Protein AF-A0A093YUE7-F1 (afdb_monomer_lite)

Secondary structure (DSSP, 8-state):
-----PPP---------------------------------SS--HHHHHHHHHHTTGGGGGSS--SS---GGGB-TTS-BGGGGGPPTTS--PPPGGGG-S-TT-TT---PPEEPHHHHHHHHHHHHTS---HHHHHHHHT--HHHHHHHHHHHHHHHHHHHTTPPP-HHHHHHHHHHS-EE-SS-B-TTSPBPPSS-S------GGGGS-----

Radius of gyration: 31.13 Å; chains: 1; bounding box: 72×88×72 Å

Foldseek 3Di:
DDDDDDDDDDDDDDDDDDDDDDDDDDDPPDPPPPPPPPPPPVDDDPVRVVVVVCCVFLVVQVPAADQEAAAPQQADPRNDGPQVVVDDPPDDRDDDQSSQDNDNVDSPDGQAADEDPVNLVVLLCCCPPVVDDLVVSCVVQQHASVVSVVSNVVVVVVVVCVVVVHDDPVVVVVRVNRNGHHQDPVQADPVRDRDHSDHRPDDPDDPVNVDDDDDD

pLDDT: mean 83.79, std 18.6, range [35.62, 98.5]

Structure (mmCIF, N/CA/C/O backbone):
data_AF-A0A093YUE7-F1
#
_entry.id   AF-A0A093YUE7-F1
#
loop_
_atom_site.group_PDB
_atom_site.id
_atom_site.type_symbol
_atom_site.label_atom_id
_atom_site.label_alt_id
_atom_site.label_comp_id
_atom_site.label_asym_id
_atom_site.label_entity_id
_atom_site.label_seq_id
_atom_site.pdbx_PDB_ins_code
_atom_site.Cartn_x
_atom_site.Cartn_y
_atom_site.Cartn_z
_atom_site.occupancy
_atom_site.B_iso_or_equiv
_atom_site.auth_seq_id
_atom_site.auth_comp_id
_atom_site.auth_asym_id
_atom_site.auth_atom_id
_atom_site.pdbx_PDB_model_num
ATOM 1 N N . MET A 1 1 ? -29.208 -24.681 -27.651 1.00 48.34 1 MET A N 1
ATOM 2 C CA . MET A 1 1 ? -28.062 -25.596 -27.835 1.00 48.34 1 MET A CA 1
ATOM 3 C C . MET A 1 1 ? -28.310 -26.445 -29.069 1.00 48.34 1 MET A C 1
ATOM 5 O O . MET A 1 1 ? -29.353 -27.086 -29.113 1.00 48.34 1 MET A O 1
ATOM 9 N N . PRO A 1 2 ? -27.400 -26.441 -30.052 1.00 43.25 2 PRO A N 1
ATOM 10 C CA . PRO A 1 2 ? -27.296 -27.526 -31.021 1.00 43.25 2 PRO A CA 1
ATOM 11 C C . PRO A 1 2 ? -25.890 -28.174 -31.024 1.00 43.25 2 PRO A C 1
ATOM 13 O O . PRO A 1 2 ? -24.947 -27.588 -30.488 1.00 43.25 2 PRO A O 1
ATOM 16 N N . PRO A 1 3 ? -25.759 -29.409 -31.546 1.00 52.09 3 PRO A N 1
ATOM 17 C CA . PRO A 1 3 ? -24.742 -30.366 -31.117 1.00 52.09 3 PRO A CA 1
ATOM 18 C C . PRO A 1 3 ? -23.487 -30.437 -32.004 1.00 52.09 3 PRO A C 1
ATOM 20 O O . PRO A 1 3 ? -23.469 -30.025 -33.160 1.00 52.09 3 PRO A O 1
ATOM 23 N N . SER A 1 4 ? -22.445 -31.010 -31.396 1.00 39.72 4 SER A N 1
ATOM 24 C CA . SER A 1 4 ? -21.095 -31.274 -31.907 1.00 39.72 4 SER A CA 1
ATOM 25 C C . SER A 1 4 ? -21.058 -32.298 -33.053 1.00 39.72 4 SER A C 1
ATOM 27 O O . SER A 1 4 ? -21.663 -33.366 -32.952 1.00 39.72 4 SER A O 1
ATOM 29 N N . LEU A 1 5 ? -20.294 -31.995 -34.109 1.00 45.09 5 LEU A N 1
ATOM 30 C CA . LEU A 1 5 ? -19.974 -32.906 -35.212 1.00 45.09 5 LEU A CA 1
ATOM 31 C C . LEU A 1 5 ? -18.580 -33.515 -35.000 1.00 45.09 5 LEU A C 1
ATOM 33 O O . LEU A 1 5 ? -17.560 -32.880 -35.255 1.00 45.09 5 LEU A O 1
ATOM 37 N N . VAL A 1 6 ? -18.549 -34.772 -34.557 1.00 53.41 6 VAL A N 1
ATOM 38 C CA . VAL A 1 6 ? -17.359 -35.636 -34.592 1.00 53.41 6 VAL A CA 1
ATOM 39 C C . VAL A 1 6 ? -17.358 -36.395 -35.924 1.00 53.41 6 VAL A C 1
ATOM 41 O O . VAL A 1 6 ? -18.327 -37.113 -36.188 1.00 53.41 6 VAL A O 1
ATOM 44 N N . PRO A 1 7 ? -16.308 -36.317 -36.760 1.00 49.09 7 PRO A N 1
ATOM 45 C CA . PRO A 1 7 ? -16.191 -37.195 -37.913 1.00 49.09 7 PRO A CA 1
ATOM 46 C C . PRO A 1 7 ? -15.626 -38.567 -37.516 1.00 49.09 7 PRO A C 1
ATOM 48 O O . PRO A 1 7 ? -14.612 -38.677 -36.826 1.00 49.09 7 PRO A O 1
ATOM 51 N N . LYS A 1 8 ? -16.310 -39.618 -37.983 1.00 42.53 8 LYS A N 1
ATOM 52 C CA . LYS A 1 8 ? -15.902 -41.026 -37.923 1.00 42.53 8 LYS A CA 1
ATOM 53 C C . LYS A 1 8 ? -15.055 -41.382 -39.154 1.00 42.53 8 LYS A C 1
ATOM 55 O O . LYS A 1 8 ? -15.433 -41.032 -40.262 1.00 42.53 8 LYS A O 1
ATOM 60 N N . ASN A 1 9 ? -13.976 -42.125 -38.902 1.00 40.94 9 ASN A N 1
ATOM 61 C CA . ASN A 1 9 ? -13.295 -43.126 -39.738 1.00 40.94 9 ASN A CA 1
ATOM 62 C C . ASN A 1 9 ? -13.200 -42.936 -41.262 1.00 40.94 9 ASN A C 1
ATOM 64 O O . ASN A 1 9 ? -14.191 -43.083 -41.968 1.00 40.94 9 ASN A O 1
ATOM 68 N N . CYS A 1 10 ? -11.957 -42.916 -41.759 1.00 35.62 10 CYS A N 1
ATOM 69 C CA . CYS A 1 10 ? -11.611 -43.475 -43.068 1.00 35.62 10 CYS A CA 1
ATOM 70 C C . CYS A 1 10 ? -10.443 -44.474 -42.948 1.00 35.62 10 CYS A C 1
ATOM 72 O O . CYS A 1 10 ? -9.302 -44.103 -42.696 1.00 35.62 10 CYS A O 1
ATOM 74 N N . SER A 1 11 ? -10.820 -45.745 -43.093 1.00 39.38 11 SER A N 1
ATOM 75 C CA . SER A 1 11 ? -10.215 -46.818 -43.898 1.00 39.38 11 SER A CA 1
ATOM 76 C C . SER A 1 11 ? -8.704 -47.088 -43.847 1.00 39.38 11 SER A C 1
ATOM 78 O O . SER A 1 11 ? -7.876 -46.391 -44.425 1.00 39.38 11 SER A O 1
ATOM 80 N N . SER A 1 12 ? -8.401 -48.246 -43.267 1.00 35.62 12 SER A N 1
ATOM 81 C CA . SER A 1 12 ? -7.204 -49.068 -43.430 1.00 35.62 12 SER A CA 1
ATOM 82 C C . SER A 1 12 ? -6.908 -49.448 -44.888 1.00 35.62 12 SER A C 1
ATOM 84 O O . SER A 1 12 ? -7.783 -49.994 -45.561 1.00 35.62 12 SER A O 1
ATOM 86 N N . ILE A 1 13 ? -5.653 -49.287 -45.324 1.00 42.31 13 ILE A N 1
ATOM 87 C CA . ILE A 1 13 ? -5.089 -50.018 -46.468 1.00 42.31 13 ILE A CA 1
ATOM 88 C C . ILE A 1 13 ? -4.132 -51.082 -45.929 1.00 42.31 13 ILE A C 1
ATOM 90 O O . ILE A 1 13 ? -3.177 -50.791 -45.209 1.00 42.31 13 ILE A O 1
ATOM 94 N N . LEU A 1 14 ? -4.455 -52.324 -46.279 1.00 38.19 14 LEU A N 1
ATOM 95 C CA . LEU A 1 14 ? -3.673 -53.534 -46.079 1.00 38.19 14 LEU A CA 1
ATOM 96 C C . LEU A 1 14 ? -2.365 -53.465 -46.878 1.00 38.19 14 LEU A C 1
ATOM 98 O O . LEU A 1 14 ? -2.389 -53.211 -48.079 1.00 38.19 14 LEU A O 1
ATOM 102 N N . SER A 1 15 ? -1.245 -53.800 -46.243 1.00 39.69 15 SER A N 1
ATOM 103 C CA . SER A 1 15 ? -0.134 -54.441 -46.943 1.00 39.69 15 SER A CA 1
ATOM 104 C C . SER A 1 15 ? 0.335 -55.626 -46.112 1.00 39.69 15 SER A C 1
ATOM 106 O O . SER A 1 15 ? 0.820 -55.491 -44.988 1.00 39.69 15 SER A O 1
ATOM 108 N N . SER A 1 16 ? 0.061 -56.803 -46.655 1.00 39.66 16 SER A N 1
ATOM 109 C CA . SER A 1 16 ? 0.386 -58.114 -46.125 1.00 39.66 16 SER A CA 1
ATOM 110 C C . SER A 1 16 ? 1.818 -58.492 -46.488 1.00 39.66 16 SER A C 1
ATOM 112 O O . SER A 1 16 ? 2.115 -58.661 -47.667 1.00 39.66 16 SER A O 1
ATOM 114 N N . SER A 1 17 ? 2.647 -58.749 -45.479 1.00 43.47 17 SER A N 1
ATOM 115 C CA . SER A 1 17 ? 3.822 -59.612 -45.614 1.00 43.47 17 SER A CA 1
ATOM 116 C C . SER A 1 17 ? 3.893 -60.514 -44.389 1.00 43.47 17 SER A C 1
ATOM 118 O O . SER A 1 17 ? 4.171 -60.069 -43.278 1.00 43.47 17 SER A O 1
ATOM 120 N N . GLN A 1 18 ? 3.561 -61.787 -44.598 1.00 45.28 18 GLN A N 1
ATOM 121 C CA . GLN A 1 18 ? 3.712 -62.854 -43.615 1.00 45.28 18 GLN A CA 1
ATOM 122 C C . GLN A 1 18 ? 5.200 -63.111 -43.352 1.00 45.28 18 GLN A C 1
ATOM 124 O O . GLN A 1 18 ? 5.975 -63.199 -44.300 1.00 45.28 18 GLN A O 1
ATOM 129 N N . SER A 1 19 ? 5.584 -63.310 -42.089 1.00 39.88 19 SER A N 1
ATOM 130 C CA . SER A 1 19 ? 6.738 -64.144 -41.730 1.00 39.88 19 SER A CA 1
ATOM 131 C C . SER A 1 19 ? 6.780 -64.410 -40.220 1.00 39.88 19 SER A C 1
ATOM 133 O O . SER A 1 19 ? 7.152 -63.541 -39.438 1.00 39.88 19 SER A O 1
ATOM 135 N N . SER A 1 20 ? 6.438 -65.651 -39.868 1.00 39.59 20 SER A N 1
ATOM 136 C CA . SER A 1 20 ? 6.931 -66.477 -38.756 1.00 39.59 20 SER A CA 1
ATOM 137 C C . SER A 1 20 ? 7.034 -65.899 -37.339 1.00 39.59 20 SER A C 1
ATOM 139 O O . SER A 1 20 ? 7.875 -65.069 -37.003 1.00 39.59 20 SER A O 1
ATOM 141 N N . CYS A 1 21 ? 6.255 -66.521 -36.456 1.00 37.62 21 CYS A N 1
ATOM 142 C CA . CYS A 1 21 ? 6.402 -66.516 -35.009 1.00 37.62 21 CYS A CA 1
ATOM 143 C C . CYS A 1 21 ? 7.839 -66.853 -34.564 1.00 37.62 21 CYS A C 1
ATOM 145 O O . CYS A 1 21 ? 8.331 -67.966 -34.746 1.00 37.62 21 CYS A O 1
ATOM 147 N N . ARG A 1 22 ? 8.497 -65.893 -33.906 1.00 43.25 22 ARG A N 1
ATOM 148 C CA . ARG A 1 22 ? 9.619 -66.147 -32.997 1.00 43.25 22 ARG A CA 1
ATOM 149 C C . ARG A 1 22 ? 9.444 -65.314 -31.733 1.00 43.25 22 ARG A C 1
ATOM 151 O O . ARG A 1 22 ? 9.284 -64.100 -31.784 1.00 43.25 22 ARG A O 1
ATOM 158 N N . THR A 1 23 ? 9.474 -66.005 -30.602 1.00 52.16 23 THR A N 1
ATOM 159 C CA . THR A 1 23 ? 9.581 -65.468 -29.245 1.00 52.16 23 THR A CA 1
ATOM 160 C C . THR A 1 23 ? 10.760 -64.499 -29.142 1.00 52.16 23 THR A C 1
ATOM 162 O O . THR A 1 23 ? 11.912 -64.906 -29.282 1.00 52.16 23 THR A O 1
ATOM 165 N N . GLY A 1 24 ? 10.472 -63.221 -28.892 1.00 44.66 24 GLY A N 1
ATOM 166 C CA . GLY A 1 24 ? 11.465 -62.167 -28.707 1.00 44.66 24 GLY A CA 1
ATOM 167 C C . GLY A 1 24 ? 10.955 -61.115 -27.725 1.00 44.66 24 GLY A C 1
ATOM 168 O O . GLY A 1 24 ? 9.813 -60.678 -27.816 1.00 44.66 24 GLY A O 1
ATOM 169 N N . SER A 1 25 ? 11.803 -60.761 -26.761 1.00 50.53 25 SER A N 1
ATOM 170 C CA . SER A 1 25 ? 11.551 -59.816 -25.666 1.00 50.53 25 SER A CA 1
ATOM 171 C C . SER A 1 25 ? 10.891 -58.502 -26.120 1.00 50.53 25 SER A C 1
ATOM 173 O O . SER A 1 25 ? 11.321 -57.892 -27.102 1.00 50.53 25 SER A O 1
ATOM 175 N N . ILE A 1 26 ? 9.874 -58.052 -25.373 1.00 45.28 26 ILE A N 1
ATOM 176 C CA . ILE A 1 26 ? 9.198 -56.762 -25.562 1.00 45.28 26 ILE A CA 1
ATOM 177 C C . ILE A 1 26 ? 10.220 -55.647 -25.312 1.00 45.28 26 ILE A C 1
ATOM 179 O O . ILE A 1 26 ? 10.491 -55.266 -24.174 1.00 45.28 26 ILE A O 1
ATOM 183 N N . ARG A 1 27 ? 10.794 -55.093 -26.383 1.00 52.91 27 ARG A N 1
ATOM 184 C CA . ARG A 1 27 ? 11.469 -53.796 -26.308 1.00 52.91 27 ARG A CA 1
ATOM 185 C C . ARG A 1 27 ? 10.391 -52.722 -26.296 1.00 52.91 27 ARG A C 1
ATOM 187 O O . ARG A 1 27 ? 9.694 -52.534 -27.290 1.00 52.91 27 ARG A O 1
ATOM 194 N N . VAL A 1 28 ? 10.259 -52.018 -25.174 1.00 55.47 28 VAL A N 1
ATOM 195 C CA . VAL A 1 28 ? 9.491 -50.771 -25.098 1.00 55.47 28 VAL A CA 1
ATOM 196 C C . VAL A 1 28 ? 10.083 -49.815 -26.134 1.00 55.47 28 VAL A C 1
ATOM 198 O O . VAL A 1 28 ? 11.222 -49.370 -25.991 1.00 55.47 28 VAL A O 1
ATOM 201 N N . ALA A 1 29 ? 9.341 -49.545 -27.208 1.00 58.25 29 ALA A N 1
ATOM 202 C CA . ALA A 1 29 ? 9.722 -48.543 -28.189 1.00 58.25 29 ALA A CA 1
ATOM 203 C C . ALA A 1 29 ? 9.750 -47.184 -27.483 1.00 58.25 29 ALA A C 1
ATOM 205 O O . ALA A 1 29 ? 8.707 -46.631 -27.133 1.00 58.25 29 ALA A O 1
ATOM 206 N N . GLN A 1 30 ? 10.950 -46.661 -27.226 1.00 62.22 30 GLN A N 1
ATOM 207 C CA . GLN A 1 30 ? 11.090 -45.287 -26.767 1.00 62.22 30 GLN A CA 1
ATOM 208 C C . GLN A 1 30 ? 10.517 -44.371 -27.855 1.00 62.22 30 GLN A C 1
ATOM 210 O O . GLN A 1 30 ? 10.891 -44.522 -29.023 1.00 62.22 30 GLN A O 1
ATOM 215 N N . PRO A 1 31 ? 9.609 -43.437 -27.528 1.00 54.94 31 PRO A N 1
ATOM 216 C CA . PRO A 1 31 ? 9.120 -42.500 -28.520 1.00 54.94 31 PRO A CA 1
ATOM 217 C C . PRO A 1 31 ? 10.298 -41.660 -29.026 1.00 54.94 31 PRO A C 1
ATOM 219 O O . PRO A 1 31 ? 10.863 -40.857 -28.286 1.00 54.94 31 PRO A O 1
ATOM 222 N N . LEU A 1 32 ? 10.638 -41.821 -30.309 1.00 57.09 32 LEU A N 1
ATOM 223 C CA . LEU A 1 32 ? 11.509 -40.933 -31.084 1.00 57.09 32 LEU A CA 1
ATOM 224 C C . LEU A 1 32 ? 10.809 -39.581 -31.304 1.00 57.09 32 LEU A C 1
ATOM 226 O O . LEU A 1 32 ? 10.574 -39.151 -32.428 1.00 57.09 32 LEU A O 1
ATOM 230 N N . ARG A 1 33 ? 10.455 -38.876 -30.228 1.00 57.22 33 ARG A N 1
ATOM 231 C CA . ARG A 1 33 ? 10.379 -37.420 -30.298 1.00 57.22 33 ARG A CA 1
ATOM 232 C C . ARG A 1 33 ? 11.746 -36.905 -29.904 1.00 57.22 33 ARG A C 1
ATOM 234 O O . ARG A 1 33 ? 11.988 -36.548 -28.756 1.00 57.22 33 ARG A O 1
ATOM 241 N N . SER A 1 34 ? 12.632 -36.849 -30.893 1.00 55.59 34 SER A N 1
ATOM 242 C CA . SER A 1 34 ? 13.703 -35.866 -30.866 1.00 55.59 34 SER A CA 1
ATOM 243 C C . SER A 1 34 ? 13.026 -34.500 -30.800 1.00 55.59 34 SER A C 1
ATOM 245 O O . SER A 1 34 ? 12.633 -33.945 -31.823 1.00 55.59 34 SER A O 1
ATOM 247 N N . PHE A 1 35 ? 12.848 -33.950 -29.597 1.00 61.41 35 PHE A N 1
ATOM 248 C CA . PHE A 1 35 ? 12.852 -32.498 -29.472 1.00 61.41 35 PHE A CA 1
ATOM 249 C C . PHE A 1 35 ? 14.108 -32.048 -30.205 1.00 61.41 35 PHE A C 1
ATOM 251 O O . PHE A 1 35 ? 15.172 -32.604 -29.937 1.00 61.41 35 PHE A O 1
ATOM 258 N N . SER A 1 36 ? 13.984 -31.153 -31.186 1.00 58.47 36 SER A N 1
ATOM 259 C CA . SER A 1 36 ? 15.134 -30.656 -31.931 1.00 58.47 36 SER A CA 1
ATOM 260 C C . SER A 1 36 ? 16.173 -30.164 -30.929 1.00 58.47 36 SER A C 1
ATOM 262 O O . SER A 1 36 ? 16.043 -29.083 -30.356 1.00 58.47 36 SER A O 1
ATOM 264 N N . VAL A 1 37 ? 17.194 -30.987 -30.688 1.00 57.56 37 VAL A N 1
ATOM 265 C CA . VAL A 1 37 ? 18.402 -30.603 -29.977 1.00 57.56 37 VAL A CA 1
ATOM 266 C C . VAL A 1 37 ? 19.094 -29.678 -30.959 1.00 57.56 37 VAL A C 1
ATOM 268 O O . VAL A 1 37 ? 19.887 -30.117 -31.789 1.00 57.56 37 VAL A O 1
ATOM 271 N N . SER A 1 38 ? 18.681 -28.407 -30.958 1.00 61.38 38 SER A N 1
ATOM 272 C CA . SER A 1 38 ? 19.361 -27.358 -31.705 1.00 61.38 38 SER A CA 1
ATOM 273 C C . SER A 1 38 ? 20.840 -27.521 -31.400 1.00 61.38 38 SER A C 1
ATOM 275 O O . SER A 1 38 ? 21.222 -27.603 -30.229 1.00 61.38 38 SER A O 1
ATOM 277 N N . THR A 1 39 ? 21.648 -27.619 -32.454 1.00 58.28 39 THR A N 1
ATOM 278 C CA . THR A 1 39 ? 23.109 -27.652 -32.382 1.00 58.28 39 THR A CA 1
ATOM 279 C C . THR A 1 39 ? 23.564 -26.692 -31.298 1.00 58.28 39 THR A C 1
ATOM 281 O O . THR A 1 39 ? 23.062 -25.566 -31.251 1.00 58.28 39 THR A O 1
ATOM 284 N N . LYS A 1 40 ? 24.449 -27.152 -30.404 1.00 56.44 40 LYS A N 1
ATOM 285 C CA . LYS A 1 40 ? 25.017 -26.364 -29.306 1.00 56.44 40 LYS A CA 1
ATOM 286 C C . LYS A 1 40 ? 25.561 -25.049 -29.871 1.00 56.44 40 LYS A C 1
ATOM 288 O O . LYS A 1 40 ? 26.712 -24.989 -30.291 1.00 56.44 40 LYS A O 1
ATOM 293 N N . ASN A 1 41 ? 24.732 -24.009 -29.916 1.00 58.47 41 ASN A N 1
ATOM 294 C CA . ASN A 1 41 ? 25.176 -22.661 -30.205 1.00 58.47 41 ASN A CA 1
ATOM 295 C C . ASN A 1 41 ? 26.096 -22.321 -29.040 1.00 58.47 41 ASN A C 1
ATOM 297 O O . ASN A 1 41 ? 25.628 -22.102 -27.927 1.00 58.47 41 ASN A O 1
ATOM 301 N N . GLN A 1 42 ? 27.406 -22.348 -29.277 1.00 63.72 42 GLN A N 1
ATOM 302 C CA . GLN A 1 42 ? 28.410 -22.074 -28.248 1.00 63.72 42 GLN A CA 1
ATOM 303 C C . GLN A 1 42 ? 28.373 -20.612 -27.755 1.00 63.72 42 GLN A C 1
ATOM 305 O O . GLN A 1 42 ? 29.147 -20.236 -26.882 1.00 63.72 42 GLN A O 1
ATOM 310 N N . GLY A 1 43 ? 27.460 -19.788 -28.284 1.00 71.19 43 GLY A N 1
ATOM 311 C CA . GLY A 1 43 ? 27.238 -18.406 -27.883 1.00 71.19 43 GLY A CA 1
ATOM 312 C C . GLY A 1 43 ? 25.795 -18.115 -27.467 1.00 71.19 43 GLY A C 1
ATOM 313 O O . GLY A 1 43 ? 24.850 -18.836 -27.793 1.00 71.19 43 GLY A O 1
ATOM 314 N N . ASN A 1 44 ? 25.626 -16.997 -26.759 1.00 81.62 44 ASN A N 1
ATOM 315 C CA . ASN A 1 44 ? 24.316 -16.473 -26.384 1.00 81.62 44 ASN A CA 1
ATOM 316 C C . ASN A 1 44 ? 23.459 -16.191 -27.629 1.00 81.62 44 ASN A C 1
ATOM 318 O O . ASN A 1 44 ? 23.913 -15.538 -28.570 1.00 81.62 44 ASN A O 1
ATOM 322 N N . SER A 1 45 ? 22.190 -16.607 -27.598 1.00 89.56 45 SER A N 1
ATOM 323 C CA . SER A 1 45 ? 21.227 -16.274 -28.653 1.00 89.56 45 SER A CA 1
ATOM 324 C C . SER A 1 45 ? 21.072 -14.756 -28.827 1.00 89.56 45 SER A C 1
ATOM 326 O O . SER A 1 45 ? 21.316 -13.976 -27.900 1.00 89.56 45 SER A O 1
ATOM 328 N N . LEU A 1 46 ? 20.610 -14.315 -30.004 1.00 91.88 46 LEU A N 1
ATOM 329 C CA . LEU A 1 46 ? 20.333 -12.894 -30.266 1.00 91.88 46 LEU A CA 1
ATOM 330 C C . LEU A 1 46 ? 19.357 -12.297 -29.240 1.00 91.88 46 LEU A C 1
ATOM 332 O O . LEU A 1 46 ? 19.565 -11.179 -28.774 1.00 91.88 46 LEU A O 1
ATOM 336 N N . LEU A 1 47 ? 18.328 -13.054 -28.846 1.00 94.94 47 LEU A N 1
ATOM 337 C CA . LEU A 1 47 ? 17.373 -12.635 -27.816 1.00 94.94 47 LEU A CA 1
ATOM 338 C C . LEU A 1 47 ? 18.048 -12.470 -26.451 1.00 94.94 47 LEU A C 1
ATOM 340 O O . LEU A 1 47 ? 17.828 -11.467 -25.780 1.00 94.94 47 LEU A O 1
ATOM 344 N N . ARG A 1 48 ? 18.927 -13.405 -26.068 1.00 94.00 48 ARG A N 1
ATOM 345 C CA . ARG A 1 48 ? 19.686 -13.329 -24.814 1.00 94.00 48 ARG A CA 1
ATOM 346 C C . ARG A 1 48 ? 20.619 -12.118 -24.799 1.00 94.00 48 ARG A C 1
ATOM 348 O O . ARG A 1 48 ? 20.674 -11.406 -23.804 1.00 94.00 48 ARG A O 1
ATOM 355 N N . ARG A 1 49 ? 21.295 -11.826 -25.915 1.00 94.94 49 ARG A N 1
ATOM 356 C CA . ARG A 1 49 ? 22.105 -10.605 -26.072 1.00 94.94 49 ARG A CA 1
ATOM 357 C C . ARG A 1 49 ? 21.272 -9.330 -25.904 1.00 94.94 49 ARG A C 1
ATOM 359 O O . ARG A 1 49 ? 21.688 -8.441 -25.169 1.00 94.94 49 ARG A O 1
ATOM 366 N N . LYS A 1 50 ? 20.098 -9.248 -26.544 1.00 95.75 50 LYS A N 1
ATOM 367 C CA . LYS A 1 50 ? 19.181 -8.100 -26.406 1.00 95.75 50 LYS A CA 1
ATOM 368 C C . LYS A 1 50 ? 18.690 -7.931 -24.968 1.00 95.75 50 LYS A C 1
ATOM 370 O O . LYS A 1 50 ? 18.688 -6.815 -24.463 1.00 95.75 50 LYS A O 1
ATOM 375 N N . LEU A 1 51 ? 18.341 -9.031 -24.300 1.00 95.12 51 LEU A N 1
ATOM 376 C CA . LEU A 1 51 ? 17.939 -9.021 -22.895 1.00 95.12 51 LEU A CA 1
ATOM 377 C C . LEU A 1 51 ? 19.036 -8.430 -22.000 1.00 95.12 51 LEU A C 1
ATOM 379 O O . LEU A 1 51 ? 18.760 -7.508 -21.242 1.00 95.12 51 LEU A O 1
ATOM 383 N N . TYR A 1 52 ? 20.280 -8.911 -22.105 1.00 96.00 52 TYR A N 1
ATOM 384 C CA . TYR A 1 52 ? 21.377 -8.369 -21.292 1.00 96.00 52 TYR A CA 1
ATOM 385 C C . TYR A 1 52 ? 21.719 -6.922 -21.642 1.00 96.00 52 TYR A C 1
ATOM 387 O O . TYR A 1 52 ? 22.049 -6.151 -20.749 1.00 96.00 52 TYR A O 1
ATOM 395 N N . SER A 1 53 ? 21.598 -6.529 -22.913 1.00 95.81 53 SER A N 1
ATOM 396 C CA . SER A 1 53 ? 21.735 -5.122 -23.304 1.00 95.81 53 SER A CA 1
ATOM 397 C C . SER A 1 53 ? 20.714 -4.234 -22.590 1.00 95.81 53 SER A C 1
ATOM 399 O O . SER A 1 53 ? 21.047 -3.113 -22.226 1.00 95.81 53 SER A O 1
ATOM 401 N N . TRP A 1 54 ? 19.489 -4.725 -22.379 1.00 95.00 54 TRP A N 1
ATOM 402 C CA . TRP A 1 54 ? 18.476 -4.007 -21.609 1.00 95.00 54 TRP A CA 1
ATOM 403 C C . TRP A 1 54 ? 18.769 -4.041 -20.104 1.00 95.00 54 TRP A C 1
ATOM 405 O O . TRP A 1 54 ? 18.745 -2.991 -19.474 1.00 95.00 54 TRP A O 1
ATOM 415 N N . LEU A 1 55 ? 19.116 -5.206 -19.537 1.00 95.94 55 LEU A N 1
ATOM 416 C CA . LEU A 1 55 ? 19.432 -5.362 -18.107 1.00 95.94 55 LEU A CA 1
ATOM 417 C C . LEU A 1 55 ? 20.602 -4.483 -17.649 1.00 95.94 55 LEU A C 1
ATOM 419 O O . LEU A 1 55 ? 20.571 -3.970 -16.538 1.00 95.94 55 LEU A O 1
ATOM 423 N N . HIS A 1 56 ? 21.623 -4.313 -18.490 1.00 95.44 56 HIS A N 1
ATOM 424 C CA . HIS A 1 56 ? 22.774 -3.455 -18.189 1.00 95.44 56 HIS A CA 1
ATOM 425 C C . HIS A 1 56 ? 22.561 -1.985 -18.580 1.00 95.44 56 HIS A C 1
ATOM 427 O O . HIS A 1 56 ? 23.375 -1.144 -18.216 1.00 95.44 56 HIS A O 1
ATOM 433 N N . GLY A 1 57 ? 21.501 -1.681 -19.333 1.00 93.12 57 GLY A N 1
ATOM 434 C CA . GLY A 1 57 ? 21.099 -0.324 -19.688 1.00 93.12 57 GLY A CA 1
ATOM 435 C C . GLY A 1 57 ? 19.889 0.112 -18.850 1.00 93.12 57 GLY A C 1
ATOM 436 O O . GLY A 1 57 ? 20.019 0.223 -17.632 1.00 93.12 57 GLY A O 1
ATOM 437 N N . PRO A 1 58 ? 18.700 0.311 -19.455 1.00 93.06 58 PRO A N 1
ATOM 438 C CA . PRO A 1 58 ? 17.485 0.736 -18.744 1.00 93.06 58 PRO A CA 1
ATOM 439 C C . PRO A 1 58 ? 17.105 -0.115 -17.525 1.00 93.06 58 PRO A C 1
ATOM 441 O O . PRO A 1 58 ? 16.597 0.398 -16.533 1.00 93.06 58 PRO A O 1
ATOM 444 N N . GLY A 1 59 ? 17.336 -1.427 -17.598 1.00 93.56 59 GLY A N 1
ATOM 445 C CA . GLY A 1 59 ? 16.978 -2.378 -16.550 1.00 93.56 59 GLY A CA 1
ATOM 446 C C . GLY A 1 59 ? 17.841 -2.274 -15.290 1.00 93.56 59 GLY A C 1
ATOM 447 O O . GLY A 1 59 ? 17.439 -2.779 -14.243 1.00 93.56 59 GLY A O 1
ATOM 448 N N . ALA A 1 60 ? 18.996 -1.605 -15.359 1.00 93.50 60 ALA A N 1
ATOM 449 C CA . ALA A 1 60 ? 19.931 -1.510 -14.240 1.00 93.50 60 ALA A CA 1
ATOM 450 C C . ALA A 1 60 ? 19.325 -0.773 -13.033 1.00 93.50 60 ALA A C 1
ATOM 452 O O . ALA A 1 60 ? 19.654 -1.097 -11.893 1.00 93.50 60 ALA A O 1
ATOM 453 N N . ALA A 1 61 ? 18.387 0.150 -13.277 1.00 91.50 61 ALA A N 1
ATOM 454 C CA . ALA A 1 61 ? 17.670 0.896 -12.243 1.00 91.50 61 ALA A C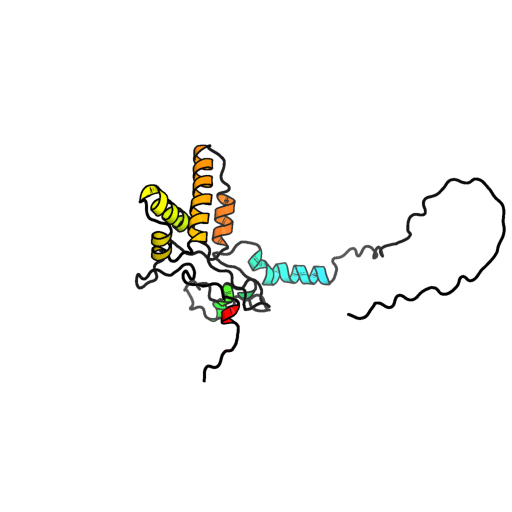A 1
ATOM 455 C C . ALA A 1 61 ? 16.814 0.014 -11.314 1.00 91.50 61 ALA A C 1
ATOM 457 O O . ALA A 1 61 ? 16.451 0.456 -10.230 1.00 91.50 61 ALA A O 1
ATOM 458 N N . PHE A 1 62 ? 16.491 -1.219 -11.720 1.00 93.38 62 PHE A N 1
ATOM 459 C CA . PHE A 1 62 ? 15.677 -2.159 -10.939 1.00 93.38 62 PHE A CA 1
ATOM 460 C C . PHE A 1 62 ? 16.509 -3.226 -10.220 1.00 93.38 62 PHE A C 1
ATOM 462 O O . PHE A 1 62 ? 15.946 -4.134 -9.610 1.00 93.38 62 PHE A O 1
ATOM 469 N N . LYS A 1 63 ? 17.842 -3.167 -10.328 1.00 94.50 63 LYS A N 1
ATOM 470 C CA . LYS A 1 63 ? 18.731 -4.148 -9.699 1.00 94.50 63 LYS A CA 1
ATOM 471 C C . LYS A 1 63 ? 18.696 -4.045 -8.174 1.00 94.50 63 LYS A C 1
ATOM 473 O O . LYS A 1 63 ? 18.644 -5.067 -7.502 1.00 94.50 63 LYS A O 1
ATOM 478 N N . GLU A 1 64 ? 18.722 -2.818 -7.668 1.00 92.81 64 GLU A N 1
ATOM 479 C CA . GLU A 1 64 ? 18.640 -2.498 -6.245 1.00 92.81 64 GLU A CA 1
ATOM 480 C C . GLU A 1 64 ? 17.337 -1.731 -5.975 1.00 92.81 64 GLU A C 1
ATOM 482 O O . GLU A 1 64 ? 16.853 -1.015 -6.861 1.00 92.81 64 GLU A O 1
ATOM 487 N N . PRO A 1 65 ? 16.741 -1.866 -4.780 1.00 87.88 65 PRO A N 1
ATOM 488 C CA . PRO A 1 65 ? 15.548 -1.110 -4.430 1.00 87.88 65 PRO A CA 1
ATOM 489 C C . PRO A 1 65 ? 15.872 0.386 -4.386 1.00 87.88 65 PRO A C 1
ATOM 491 O O . PRO A 1 65 ? 16.814 0.810 -3.717 1.00 87.88 65 PRO A O 1
ATOM 494 N N . ALA A 1 66 ? 15.075 1.187 -5.090 1.00 84.12 66 ALA A N 1
ATOM 495 C CA . ALA A 1 66 ? 15.131 2.636 -4.957 1.00 84.12 66 ALA A CA 1
ATOM 496 C C . ALA A 1 66 ? 14.384 3.083 -3.690 1.00 84.12 66 ALA A C 1
ATOM 498 O O . ALA A 1 66 ? 13.600 2.326 -3.113 1.00 84.12 66 ALA A O 1
ATOM 499 N N . GLU A 1 67 ? 14.605 4.326 -3.267 1.00 80.19 67 GLU A N 1
ATOM 500 C CA . GLU A 1 67 ? 13.795 4.938 -2.216 1.00 80.19 67 GLU A CA 1
ATOM 501 C C . GLU A 1 67 ? 12.368 5.175 -2.740 1.00 80.19 67 GLU A C 1
ATOM 503 O O . GLU A 1 67 ? 12.144 5.989 -3.638 1.00 80.19 67 GLU A O 1
ATOM 508 N N . GLY A 1 68 ? 11.399 4.432 -2.198 1.00 85.00 68 GLY A N 1
ATOM 509 C CA . GLY A 1 68 ? 10.000 4.491 -2.610 1.00 85.00 68 GLY A CA 1
ATOM 510 C C . GLY A 1 68 ? 9.666 3.568 -3.785 1.00 85.00 68 GLY A C 1
ATOM 511 O O . GLY A 1 68 ? 10.287 2.527 -4.001 1.00 85.00 68 GLY A O 1
ATOM 512 N N . VAL A 1 69 ? 8.623 3.928 -4.538 1.00 90.44 69 VAL A N 1
ATOM 513 C CA . VAL A 1 69 ? 8.121 3.092 -5.637 1.00 90.44 69 VAL A CA 1
ATOM 514 C C . VAL A 1 69 ? 9.017 3.179 -6.870 1.00 90.44 69 VAL A C 1
ATOM 516 O O . VAL A 1 69 ? 9.349 4.263 -7.350 1.00 90.44 69 VAL A O 1
ATOM 519 N N . ASN A 1 70 ? 9.376 2.017 -7.416 1.00 93.19 70 ASN A N 1
ATOM 520 C CA . ASN A 1 70 ? 10.217 1.900 -8.604 1.00 93.19 70 ASN A CA 1
ATOM 521 C C . ASN A 1 70 ? 9.576 0.967 -9.638 1.00 93.19 70 ASN A C 1
ATOM 523 O O . ASN A 1 70 ? 9.970 -0.188 -9.807 1.00 93.19 70 ASN A O 1
ATOM 527 N N . TYR A 1 71 ? 8.527 1.455 -10.295 1.00 93.94 71 TYR A N 1
ATOM 528 C CA . TYR A 1 71 ? 7.775 0.691 -11.285 1.00 93.94 71 TYR A CA 1
ATOM 529 C C . TYR A 1 71 ? 8.171 1.030 -12.721 1.00 93.94 71 TYR A C 1
ATOM 531 O O . TYR A 1 71 ? 8.586 2.146 -13.022 1.00 93.94 71 TYR A O 1
ATOM 539 N N . LEU A 1 72 ? 7.944 0.090 -13.648 1.00 92.25 72 LEU A N 1
ATOM 540 C CA . LEU A 1 72 ? 8.222 0.300 -15.073 1.00 92.25 72 LEU A CA 1
ATOM 541 C C . LEU A 1 72 ? 7.434 1.484 -15.658 1.00 92.25 72 LEU A C 1
ATOM 543 O O . LEU A 1 72 ? 7.919 2.141 -16.575 1.00 92.25 72 LEU A O 1
ATOM 547 N N . GLY A 1 73 ? 6.237 1.779 -15.132 1.00 90.50 73 GLY A N 1
ATOM 548 C CA . GLY A 1 73 ? 5.417 2.912 -15.572 1.00 90.50 73 GLY A CA 1
ATOM 549 C C . GLY A 1 73 ? 6.073 4.284 -15.365 1.00 90.50 73 GLY A C 1
ATOM 550 O O . GLY A 1 73 ? 5.777 5.212 -16.127 1.00 90.50 73 GLY A O 1
ATOM 551 N N . ALA A 1 74 ? 7.010 4.392 -14.415 1.00 90.94 74 ALA A N 1
ATOM 552 C CA . ALA A 1 74 ? 7.740 5.621 -14.098 1.00 90.94 74 ALA A CA 1
ATOM 553 C C . ALA A 1 74 ? 8.776 6.015 -15.171 1.00 90.94 74 ALA A C 1
ATOM 555 O O . ALA A 1 74 ? 9.240 7.157 -15.199 1.00 90.94 74 ALA A O 1
ATOM 556 N N . TYR A 1 75 ? 9.129 5.093 -16.072 1.00 91.88 75 TYR A N 1
ATOM 557 C CA . TYR A 1 75 ? 10.181 5.278 -17.072 1.00 91.88 75 TYR A CA 1
ATOM 558 C C . TYR A 1 75 ? 9.616 5.404 -18.490 1.00 91.88 75 TYR A C 1
ATOM 560 O O . TYR A 1 75 ? 8.526 4.916 -18.809 1.00 91.88 75 TYR A O 1
ATOM 568 N N . ASP A 1 76 ? 10.352 6.097 -19.355 1.00 90.06 76 ASP A N 1
ATOM 569 C CA . ASP A 1 76 ? 10.116 6.114 -20.796 1.00 90.06 76 ASP A CA 1
ATOM 570 C C . ASP A 1 76 ? 10.636 4.822 -21.471 1.00 90.06 76 ASP A C 1
ATOM 572 O O . ASP A 1 76 ? 11.276 3.970 -20.852 1.00 90.06 76 ASP A O 1
ATOM 576 N N . ALA A 1 77 ? 10.385 4.665 -22.774 1.00 86.44 77 ALA A N 1
ATOM 577 C CA . ALA A 1 77 ? 10.866 3.504 -23.532 1.00 86.44 77 ALA A CA 1
ATOM 578 C C . ALA A 1 77 ? 12.404 3.431 -23.654 1.00 86.44 77 ALA A C 1
ATOM 580 O O . ALA A 1 77 ? 12.942 2.388 -24.027 1.00 86.44 77 ALA A O 1
ATOM 581 N N . LYS A 1 78 ? 13.108 4.533 -23.369 1.00 87.44 78 LYS A N 1
ATOM 582 C CA . LYS A 1 78 ? 14.570 4.642 -23.404 1.00 87.44 78 LYS A CA 1
ATOM 583 C C . LYS A 1 78 ? 15.204 4.349 -22.037 1.00 87.44 78 LYS A C 1
ATOM 585 O O . LYS A 1 78 ? 16.421 4.220 -21.977 1.00 87.44 78 LYS A O 1
ATOM 590 N N . GLY A 1 79 ? 14.409 4.195 -20.975 1.00 88.25 79 GLY A N 1
ATOM 591 C CA . GLY A 1 79 ? 14.880 3.965 -19.610 1.00 88.25 79 GLY A CA 1
ATOM 592 C C . GLY A 1 79 ? 15.111 5.228 -18.785 1.00 88.25 79 GLY A C 1
ATOM 593 O O . GLY A 1 79 ? 15.686 5.133 -17.705 1.00 88.25 79 GLY A O 1
ATOM 594 N N . ASN A 1 80 ? 14.681 6.399 -19.254 1.00 90.12 80 ASN A N 1
ATOM 595 C CA . ASN A 1 80 ? 14.774 7.640 -18.492 1.00 90.12 80 ASN A CA 1
ATOM 596 C C . ASN A 1 80 ? 13.548 7.812 -17.601 1.00 90.12 80 ASN A C 1
ATOM 598 O O . ASN A 1 80 ? 12.418 7.509 -17.988 1.00 90.12 80 ASN A O 1
ATOM 602 N N . LEU A 1 81 ? 13.778 8.339 -16.407 1.00 89.06 81 LEU A N 1
ATOM 603 C CA . LEU A 1 81 ? 12.739 8.610 -15.427 1.00 89.06 81 LEU A CA 1
ATOM 604 C C . LEU A 1 81 ? 11.875 9.803 -15.867 1.00 89.06 81 LEU A C 1
ATOM 606 O O . LEU A 1 81 ? 12.390 10.904 -16.053 1.00 89.06 81 LEU A O 1
ATOM 610 N N . LYS A 1 82 ? 10.556 9.616 -15.992 1.00 88.94 82 LYS A N 1
ATOM 611 C CA . LYS A 1 82 ? 9.641 10.652 -16.511 1.00 88.94 82 LYS A CA 1
ATOM 612 C C . LYS A 1 82 ? 9.600 11.905 -15.635 1.00 88.94 82 LYS A C 1
ATOM 614 O O . LYS A 1 82 ? 9.640 13.012 -16.162 1.00 88.94 82 LYS A O 1
ATOM 619 N N . ARG A 1 83 ? 9.585 11.741 -14.305 1.00 85.69 83 ARG A N 1
ATOM 620 C CA . ARG A 1 83 ? 9.552 12.866 -13.349 1.00 85.69 83 ARG A CA 1
ATOM 621 C C . ARG A 1 83 ? 10.829 13.711 -13.329 1.00 85.69 83 ARG A C 1
ATOM 623 O O . ARG A 1 83 ? 10.779 14.862 -12.912 1.00 85.69 83 ARG A O 1
ATOM 630 N N . ALA A 1 84 ? 11.957 13.175 -13.805 1.00 83.56 84 ALA A N 1
ATOM 631 C CA . ALA A 1 84 ? 13.214 13.922 -13.855 1.00 83.56 84 ALA A CA 1
ATOM 632 C C . ALA A 1 84 ? 13.166 15.072 -14.877 1.00 83.56 84 ALA A C 1
ATOM 634 O O . ALA A 1 84 ? 13.826 16.084 -14.683 1.00 83.56 84 ALA A O 1
ATOM 635 N N . ALA A 1 85 ? 12.354 14.949 -15.934 1.00 79.56 85 ALA A N 1
ATOM 636 C CA . ALA A 1 85 ? 12.194 16.002 -16.938 1.00 79.56 85 ALA A CA 1
ATOM 637 C C . ALA A 1 85 ? 11.476 17.250 -16.394 1.00 79.56 85 ALA A C 1
ATOM 639 O O . ALA A 1 85 ? 11.695 18.350 -16.890 1.00 79.56 85 ALA A O 1
ATOM 640 N N . SER A 1 86 ? 10.624 17.079 -15.380 1.00 72.31 86 SER A N 1
ATOM 641 C CA . SER A 1 86 ? 9.887 18.157 -14.710 1.00 72.31 86 SER A CA 1
ATOM 642 C C . SER A 1 86 ? 10.546 18.627 -13.408 1.00 72.31 86 SER A C 1
ATOM 644 O O . SER A 1 86 ? 9.967 19.445 -12.701 1.00 72.31 86 SER A O 1
ATOM 646 N N . ALA A 1 87 ? 11.712 18.081 -13.054 1.00 76.88 87 ALA A N 1
ATOM 647 C CA . ALA A 1 87 ? 12.394 18.373 -11.800 1.00 76.88 87 ALA A CA 1
ATOM 648 C C . ALA A 1 87 ? 13.076 19.747 -11.825 1.00 76.88 87 ALA A C 1
ATOM 650 O O . ALA A 1 87 ? 13.854 20.040 -12.736 1.00 76.88 87 ALA A O 1
ATOM 651 N N . THR A 1 88 ? 12.871 20.552 -10.784 1.00 78.06 88 THR A N 1
ATOM 652 C CA . THR A 1 88 ? 13.719 21.711 -10.485 1.00 78.06 88 THR A CA 1
ATOM 653 C C . THR A 1 88 ? 15.114 21.237 -10.049 1.00 78.06 88 THR A C 1
ATOM 655 O O . THR A 1 88 ? 15.214 20.316 -9.232 1.00 78.06 88 THR A O 1
ATOM 658 N N . PRO A 1 89 ? 16.217 21.829 -10.551 1.00 74.00 89 PRO A N 1
ATOM 659 C CA . PRO A 1 89 ? 17.561 21.452 -10.119 1.00 74.00 89 PRO A CA 1
ATOM 660 C C . PRO A 1 89 ? 17.738 21.654 -8.605 1.00 74.00 89 PRO A C 1
ATOM 662 O O . PRO A 1 89 ? 17.641 22.776 -8.116 1.00 74.00 89 PRO A O 1
ATOM 665 N N . GLY A 1 90 ? 18.012 20.571 -7.872 1.00 70.00 90 GLY A N 1
ATOM 666 C CA . GLY A 1 90 ? 18.286 20.593 -6.427 1.00 70.00 90 GLY A CA 1
ATOM 667 C C . GLY A 1 90 ? 17.134 20.147 -5.519 1.00 70.00 90 GLY A C 1
ATOM 668 O O . GLY A 1 90 ? 17.363 19.964 -4.326 1.00 70.00 90 GLY A O 1
ATOM 669 N N . GLU A 1 91 ? 15.932 19.913 -6.054 1.00 71.44 91 GLU A N 1
ATOM 670 C CA . GLU A 1 91 ? 14.778 19.459 -5.268 1.00 71.44 91 GLU A CA 1
ATOM 671 C C . GLU A 1 91 ? 14.523 17.945 -5.444 1.00 71.44 91 GLU A C 1
ATOM 673 O O . GLU A 1 91 ? 14.518 17.448 -6.577 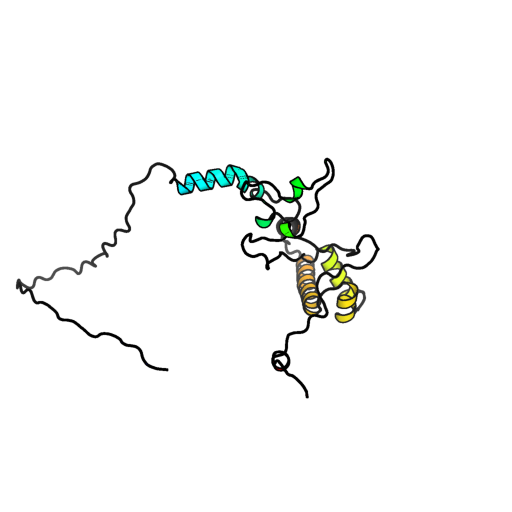1.00 71.44 91 GLU A O 1
ATOM 678 N N . PRO A 1 92 ? 14.306 17.175 -4.357 1.00 66.56 92 PRO A N 1
ATOM 679 C CA . PRO A 1 92 ? 13.911 15.774 -4.454 1.00 66.56 92 PRO A CA 1
ATOM 680 C C . PRO A 1 92 ? 12.564 15.643 -5.172 1.00 66.56 92 PRO A C 1
ATOM 682 O O . PRO A 1 92 ? 11.538 16.123 -4.694 1.00 66.56 92 PRO A O 1
ATOM 685 N N . THR A 1 93 ? 12.542 14.960 -6.317 1.00 70.81 93 THR A N 1
ATOM 686 C CA . THR A 1 93 ? 11.281 14.723 -7.029 1.00 70.81 93 THR A CA 1
ATOM 687 C C . THR A 1 93 ? 10.456 13.654 -6.328 1.00 70.81 93 THR A C 1
ATOM 689 O O . THR A 1 93 ? 10.782 12.465 -6.367 1.00 70.81 93 THR A O 1
ATOM 692 N N . ALA A 1 94 ? 9.359 14.081 -5.706 1.00 73.88 94 ALA A N 1
ATOM 693 C CA . ALA A 1 94 ? 8.370 13.171 -5.151 1.00 73.88 94 ALA A CA 1
ATOM 694 C C . ALA A 1 94 ? 7.744 12.297 -6.262 1.00 73.88 94 ALA A C 1
ATOM 696 O O . ALA A 1 94 ? 7.579 12.760 -7.398 1.00 73.88 94 ALA A O 1
ATOM 697 N N . PRO A 1 95 ? 7.389 11.034 -5.964 1.00 78.06 95 PRO A N 1
ATOM 698 C CA . PRO A 1 95 ? 6.715 10.169 -6.924 1.00 78.06 95 PRO A CA 1
ATOM 699 C C . PRO A 1 95 ? 5.353 10.758 -7.316 1.00 78.06 95 PRO A C 1
ATOM 701 O O . PRO A 1 95 ? 4.559 11.147 -6.460 1.00 78.06 95 PRO A O 1
ATOM 704 N N . SER A 1 96 ? 5.084 10.814 -8.622 1.00 76.38 96 SER A N 1
ATOM 705 C CA . SER A 1 96 ? 3.826 11.328 -9.187 1.00 76.38 96 SER A CA 1
ATOM 706 C C . SER A 1 96 ? 2.904 10.185 -9.631 1.00 76.38 96 SER A C 1
ATOM 708 O O . SER A 1 96 ? 3.325 9.037 -9.707 1.00 76.38 96 SER A O 1
ATOM 710 N N . GLY A 1 97 ? 1.638 10.472 -9.953 1.00 76.19 97 GLY A N 1
ATOM 711 C CA . GLY A 1 97 ? 0.585 9.482 -10.243 1.00 76.19 97 GLY A CA 1
ATOM 712 C C . GLY A 1 97 ? 0.964 8.358 -11.227 1.00 76.19 97 GLY A C 1
ATOM 713 O O . GLY A 1 97 ? 0.536 7.217 -11.059 1.00 76.19 97 GLY A O 1
ATOM 714 N N . SER A 1 98 ? 1.798 8.643 -12.234 1.00 79.06 98 SER A N 1
ATOM 715 C CA . SER A 1 98 ? 2.318 7.640 -13.181 1.00 79.06 98 SER A CA 1
ATOM 716 C C . SER A 1 98 ? 3.284 6.638 -12.557 1.00 79.06 98 SER A C 1
ATOM 718 O O . SER A 1 98 ? 3.391 5.505 -13.025 1.00 79.06 98 SER A O 1
ATOM 720 N N . ASP A 1 99 ? 3.991 7.051 -11.512 1.00 88.44 99 ASP A N 1
ATOM 721 C CA . ASP A 1 99 ? 5.070 6.287 -10.898 1.00 88.44 99 ASP A CA 1
ATOM 722 C C . ASP A 1 99 ? 4.534 5.153 -10.040 1.00 88.44 99 ASP A C 1
ATOM 724 O O . ASP A 1 99 ? 5.261 4.205 -9.780 1.00 88.44 99 ASP A O 1
ATOM 728 N N . PHE A 1 100 ? 3.253 5.216 -9.667 1.00 91.62 100 PHE A N 1
ATOM 729 C CA . PHE A 1 100 ? 2.534 4.165 -8.956 1.00 91.62 100 PHE A CA 1
ATOM 730 C C . PHE A 1 100 ? 1.967 3.082 -9.888 1.00 91.62 100 PHE A C 1
ATOM 732 O O . PHE A 1 100 ? 1.310 2.165 -9.405 1.00 91.62 100 PHE A O 1
ATOM 739 N N . LYS A 1 101 ? 2.195 3.150 -11.208 1.00 93.75 101 LYS A N 1
ATOM 740 C CA . LYS A 1 101 ? 1.690 2.163 -12.179 1.00 93.75 101 LYS A CA 1
ATOM 741 C C . LYS A 1 101 ? 2.718 1.049 -12.437 1.00 93.75 101 LYS A C 1
ATOM 743 O O . LYS A 1 101 ? 3.667 1.262 -13.198 1.00 93.75 101 LYS A O 1
ATOM 748 N N . PRO A 1 102 ? 2.538 -0.166 -11.884 1.00 94.06 102 PRO A N 1
ATOM 749 C CA . PRO A 1 102 ? 3.469 -1.275 -12.107 1.00 94.06 102 PRO A CA 1
ATOM 750 C C . PRO A 1 102 ? 3.447 -1.806 -13.539 1.00 94.06 102 PRO A C 1
ATOM 752 O O . PRO A 1 102 ? 4.473 -2.273 -14.035 1.00 94.06 102 PRO A O 1
ATOM 755 N N . PHE A 1 103 ? 2.304 -1.719 -14.221 1.00 94.19 103 PHE A N 1
ATOM 756 C CA . PHE A 1 103 ? 2.114 -2.292 -15.550 1.00 94.19 103 PHE A CA 1
ATOM 757 C C . PHE A 1 103 ? 1.911 -1.188 -16.593 1.00 94.19 103 PHE A C 1
ATOM 759 O O . PHE A 1 103 ? 0.827 -0.614 -16.658 1.00 94.19 103 PHE A O 1
ATOM 766 N N . PRO A 1 104 ? 2.891 -0.929 -17.480 1.00 91.62 104 PRO A N 1
ATOM 767 C CA . PRO A 1 104 ? 2.798 0.159 -18.458 1.00 91.62 104 PRO A CA 1
ATOM 768 C C . PRO A 1 104 ? 1.615 0.063 -19.431 1.00 91.62 104 PRO A C 1
ATOM 770 O O . PRO A 1 104 ? 1.235 1.063 -20.022 1.00 91.62 104 PRO A O 1
ATOM 773 N N . LYS A 1 105 ? 1.059 -1.139 -19.637 1.00 92.88 105 LYS A N 1
ATOM 774 C CA . LYS A 1 105 ? -0.079 -1.375 -20.541 1.00 92.88 105 LYS A CA 1
ATOM 775 C C . LYS A 1 105 ? -1.446 -1.301 -19.856 1.00 92.88 105 LYS A C 1
ATOM 777 O O . LYS A 1 105 ? -2.453 -1.367 -20.549 1.00 92.88 105 LYS A O 1
ATOM 782 N N . ASN A 1 106 ? -1.494 -1.245 -18.525 1.00 93.88 106 ASN A N 1
ATOM 783 C CA . ASN A 1 106 ? -2.743 -1.200 -17.773 1.00 93.88 106 ASN A CA 1
ATOM 784 C C . ASN A 1 106 ? -2.784 0.075 -16.936 1.00 93.88 106 ASN A C 1
ATOM 786 O O . ASN A 1 106 ? -2.282 0.108 -15.815 1.00 93.88 106 ASN A O 1
ATOM 790 N N . ASP A 1 107 ? -3.414 1.108 -17.486 1.00 90.62 107 ASP A N 1
ATOM 791 C CA . ASP A 1 107 ? -3.524 2.404 -16.823 1.00 90.62 107 ASP A CA 1
ATOM 792 C C . ASP A 1 107 ? -4.462 2.414 -15.615 1.00 90.62 107 ASP A C 1
ATOM 794 O O . ASP A 1 107 ? -4.313 3.282 -14.755 1.00 90.62 107 ASP A O 1
ATOM 798 N N . ASN A 1 108 ? -5.390 1.458 -15.533 1.00 94.31 108 ASN A N 1
ATOM 799 C CA . ASN A 1 108 ? -6.375 1.385 -14.454 1.00 94.31 108 ASN A CA 1
ATOM 800 C C . ASN A 1 108 ? -5.772 0.840 -13.156 1.00 94.31 108 ASN A C 1
ATOM 802 O O . ASN A 1 108 ? -6.283 1.113 -12.072 1.00 94.31 108 ASN A O 1
ATOM 806 N N . PHE A 1 109 ? -4.706 0.040 -13.249 1.00 95.38 109 PHE A N 1
ATOM 807 C CA . PHE A 1 109 ? -4.094 -0.571 -12.077 1.00 95.38 109 PHE A CA 1
ATOM 808 C C . PHE A 1 109 ? -2.972 0.305 -11.523 1.00 95.38 109 PHE A C 1
ATOM 810 O O . PHE A 1 109 ? -1.938 0.512 -12.160 1.00 95.38 109 PHE A O 1
ATOM 817 N N . ILE A 1 110 ? -3.173 0.766 -10.293 1.00 94.44 110 ILE A N 1
ATOM 818 C CA . ILE A 1 110 ? -2.245 1.616 -9.554 1.00 94.44 110 ILE A CA 1
ATOM 819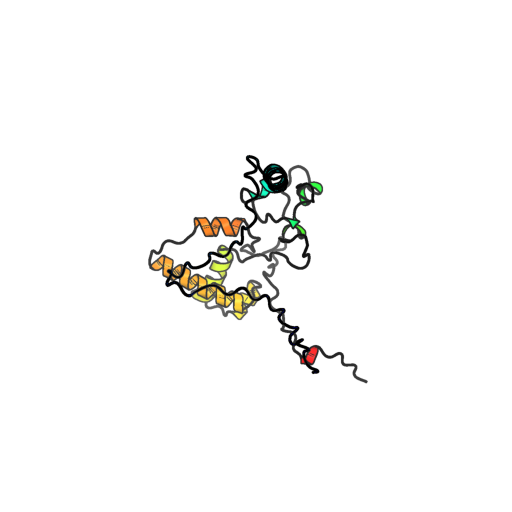 C C . ILE A 1 110 ? -1.921 0.923 -8.231 1.00 94.44 110 ILE A C 1
ATOM 821 O O . ILE A 1 110 ? -2.811 0.387 -7.568 1.00 94.44 110 ILE A O 1
ATOM 825 N N . SER A 1 111 ? -0.651 0.944 -7.832 1.00 95.12 111 SER A N 1
ATOM 826 C CA . SER A 1 111 ? -0.230 0.499 -6.509 1.00 95.12 111 SER A CA 1
ATOM 827 C C . SER A 1 111 ? -0.723 1.482 -5.453 1.00 95.12 111 SER A C 1
ATOM 829 O O . SER A 1 111 ? -0.117 2.530 -5.237 1.00 95.12 111 SER A O 1
ATOM 831 N N . GLN A 1 112 ? -1.815 1.123 -4.787 1.00 94.69 112 GLN A N 1
ATOM 832 C CA . GLN A 1 112 ? -2.350 1.884 -3.662 1.00 94.69 112 GLN A CA 1
ATOM 833 C C . GLN A 1 112 ? -1.365 1.886 -2.482 1.00 94.69 112 GLN A C 1
ATOM 835 O O . GLN A 1 112 ? -0.644 0.897 -2.291 1.00 94.69 112 GLN A O 1
ATOM 840 N N . PRO A 1 113 ? -1.310 2.974 -1.693 1.00 94.94 113 PRO A N 1
ATOM 841 C CA . PRO A 1 113 ? -0.462 3.030 -0.516 1.00 94.94 113 PRO A CA 1
ATOM 842 C C . PRO A 1 113 ? -0.873 1.961 0.498 1.00 94.94 113 PRO A C 1
ATOM 844 O O . PRO A 1 113 ? -2.047 1.632 0.645 1.00 94.94 113 PRO A O 1
ATOM 847 N N . VAL A 1 114 ? 0.101 1.418 1.221 1.00 96.62 114 VAL A N 1
ATOM 848 C CA . VAL A 1 114 ? -0.122 0.476 2.321 1.00 96.62 114 VAL A CA 1
ATOM 849 C C . VAL A 1 114 ? -0.022 1.189 3.664 1.00 96.62 114 VAL A C 1
ATOM 851 O O . VAL A 1 114 ? 0.657 2.204 3.807 1.00 96.62 114 VAL A O 1
ATOM 854 N N . THR A 1 115 ? -0.677 0.652 4.689 1.00 96.62 115 THR A N 1
ATOM 855 C CA . THR A 1 115 ? -0.567 1.208 6.043 1.00 96.62 115 THR A CA 1
ATOM 856 C C . THR A 1 115 ? 0.875 1.112 6.542 1.00 96.62 115 THR A C 1
ATOM 858 O O . THR A 1 115 ? 1.467 0.030 6.499 1.00 96.62 115 THR A O 1
ATOM 861 N N . SER A 1 116 ? 1.450 2.222 7.013 1.00 96.50 116 SER A N 1
ATOM 862 C CA . SER A 1 116 ? 2.782 2.216 7.633 1.00 96.50 116 SER A CA 1
ATOM 863 C C . SER A 1 116 ? 2.791 1.421 8.944 1.00 96.50 116 SER A C 1
ATOM 865 O O . SER A 1 116 ? 1.754 1.224 9.580 1.00 96.50 116 SER A O 1
ATOM 867 N N . GLU A 1 117 ? 3.966 0.955 9.373 1.00 96.06 117 GLU A N 1
ATOM 868 C CA . GLU A 1 117 ? 4.105 0.210 10.634 1.00 96.06 117 GLU A CA 1
ATOM 869 C C . GLU A 1 117 ? 3.612 1.026 11.842 1.00 96.06 117 GLU A C 1
ATOM 871 O O . GLU A 1 117 ? 2.881 0.496 12.680 1.00 96.06 117 GLU A O 1
ATOM 876 N N . ALA A 1 118 ? 3.926 2.326 11.868 1.00 96.62 118 ALA A N 1
ATOM 877 C CA . ALA A 1 118 ? 3.461 3.261 12.890 1.00 96.62 118 ALA A CA 1
ATOM 878 C C . ALA A 1 118 ? 1.932 3.416 12.887 1.00 96.62 118 ALA A C 1
ATOM 880 O O . ALA A 1 118 ? 1.309 3.371 13.945 1.00 96.62 118 ALA A O 1
ATOM 881 N N . LEU A 1 119 ? 1.309 3.524 11.706 1.00 96.94 119 LEU A N 1
ATOM 882 C CA . LEU A 1 119 ? -0.150 3.597 11.587 1.00 96.94 119 LEU A CA 1
ATOM 883 C C . LEU A 1 119 ? -0.824 2.318 12.106 1.00 96.94 119 LEU A C 1
ATOM 885 O O . LEU A 1 119 ? -1.830 2.390 12.807 1.00 96.94 119 LEU A O 1
ATOM 889 N N . ARG A 1 120 ? -0.258 1.142 11.804 1.00 97.94 120 ARG A N 1
ATOM 890 C CA . ARG A 1 120 ? -0.776 -0.147 12.299 1.00 97.94 120 ARG A CA 1
ATOM 891 C C . ARG A 1 120 ? -0.709 -0.242 13.821 1.00 97.94 120 ARG A C 1
ATOM 893 O O . ARG A 1 120 ? -1.633 -0.768 14.435 1.00 97.94 120 ARG A O 1
ATOM 900 N N . GLU A 1 121 ? 0.370 0.253 14.421 1.00 97.69 121 GLU A N 1
ATOM 901 C CA . GLU A 1 121 ? 0.509 0.312 15.878 1.00 97.69 121 GLU A CA 1
ATOM 902 C C . GLU A 1 121 ? -0.520 1.275 16.488 1.00 97.69 121 GLU A C 1
ATOM 904 O O . GLU A 1 121 ? -1.233 0.903 17.414 1.00 97.69 121 GLU A O 1
ATOM 909 N N . ALA A 1 122 ? -0.692 2.461 15.898 1.00 96.75 122 ALA A N 1
ATOM 910 C CA . ALA A 1 122 ? -1.658 3.463 16.345 1.00 96.75 122 ALA A CA 1
ATOM 911 C C . ALA A 1 122 ? -3.118 2.969 16.297 1.00 96.75 122 ALA A C 1
ATOM 913 O O . ALA A 1 122 ? -3.909 3.299 17.184 1.00 96.75 122 ALA A O 1
ATOM 914 N N . VAL A 1 123 ? -3.479 2.173 15.281 1.00 97.62 123 VAL A N 1
ATOM 915 C CA . VAL A 1 123 ? -4.780 1.483 15.193 1.00 97.62 123 VAL A CA 1
ATOM 916 C C . VAL A 1 123 ? -4.947 0.502 16.353 1.00 97.62 123 VAL A C 1
ATOM 918 O O . VAL A 1 123 ? -5.977 0.504 17.027 1.00 97.62 123 VAL A O 1
ATOM 921 N N . TRP A 1 124 ? -3.935 -0.336 16.590 1.00 98.38 124 TRP A N 1
ATOM 922 C CA . TRP A 1 124 ? -3.970 -1.348 17.641 1.00 98.38 124 TRP A CA 1
ATOM 923 C C . TRP A 1 124 ? -4.098 -0.718 19.034 1.00 98.38 124 TRP A C 1
ATOM 925 O O . TRP A 1 124 ? -4.942 -1.143 19.819 1.00 98.38 124 TRP A O 1
ATOM 935 N N . GLU A 1 125 ? -3.338 0.341 19.321 1.00 97.88 125 GLU A N 1
ATOM 936 C CA . GLU A 1 125 ? -3.398 1.043 20.606 1.00 97.88 125 GLU A CA 1
ATOM 937 C C . GLU A 1 125 ? -4.764 1.683 20.870 1.00 97.88 125 GLU A C 1
ATOM 939 O O . GLU A 1 125 ? -5.303 1.544 21.967 1.00 97.88 125 GLU A O 1
ATOM 944 N N . ARG A 1 126 ? -5.366 2.333 19.869 1.00 97.50 126 ARG A N 1
ATOM 945 C CA . ARG A 1 126 ? -6.694 2.951 20.007 1.00 97.50 126 ARG A CA 1
ATOM 946 C C . ARG A 1 126 ? -7.780 1.943 20.379 1.00 97.50 126 ARG A C 1
ATOM 948 O O . ARG A 1 126 ? -8.642 2.249 21.196 1.00 97.50 126 ARG A O 1
ATOM 955 N N . ILE A 1 127 ? -7.726 0.748 19.801 1.00 97.81 127 ILE A N 1
ATOM 956 C CA . ILE A 1 127 ? -8.732 -0.291 20.043 1.00 97.81 127 ILE A CA 1
ATOM 957 C C . ILE A 1 127 ? -8.449 -1.017 21.361 1.00 97.81 127 ILE A C 1
ATOM 959 O O . ILE A 1 127 ? -9.343 -1.154 22.189 1.00 97.81 127 ILE A O 1
ATOM 963 N N . MET A 1 128 ? -7.206 -1.452 21.581 1.00 96.75 128 MET A N 1
ATOM 964 C CA . MET A 1 128 ? -6.864 -2.316 22.717 1.00 96.75 128 MET A CA 1
ATOM 965 C C . MET A 1 128 ? -6.601 -1.561 24.017 1.00 96.75 128 MET A C 1
ATOM 967 O O . MET A 1 128 ? -6.920 -2.074 25.085 1.00 96.75 128 MET A O 1
ATOM 971 N N . LYS A 1 129 ? -6.005 -0.363 23.952 1.00 96.38 129 LYS A N 1
ATOM 972 C CA . LYS A 1 129 ? -5.683 0.442 25.142 1.00 96.38 129 LYS A CA 1
ATOM 973 C C . LYS A 1 129 ? -6.756 1.487 25.424 1.00 96.38 129 LYS A C 1
ATOM 975 O O . LYS A 1 129 ? -7.190 1.608 26.563 1.00 96.38 129 LYS A O 1
ATOM 980 N N . ASN A 1 130 ? -7.189 2.221 24.398 1.00 97.19 130 ASN A N 1
ATOM 981 C CA . ASN A 1 130 ? -8.140 3.325 24.580 1.00 97.19 130 ASN A CA 1
ATOM 982 C C . ASN A 1 130 ? -9.608 2.868 24.529 1.00 97.19 130 ASN A C 1
ATOM 984 O O . ASN A 1 130 ? -10.495 3.665 24.819 1.00 97.19 130 ASN A O 1
ATOM 988 N N . GLY A 1 131 ? -9.874 1.610 24.158 1.00 96.31 131 GLY A N 1
ATOM 989 C CA . GLY A 1 131 ? -11.224 1.042 24.127 1.00 96.31 131 GLY A CA 1
ATOM 990 C C . GLY A 1 131 ? -12.135 1.626 23.044 1.00 96.31 131 GLY A C 1
ATOM 991 O O . GLY A 1 131 ? -13.353 1.500 23.153 1.00 96.31 131 GLY A O 1
ATOM 992 N N . LEU A 1 132 ? -11.574 2.269 22.013 1.00 97.75 132 LEU A N 1
ATOM 993 C CA . LEU A 1 132 ? -12.361 2.830 20.915 1.00 97.75 132 LEU A CA 1
ATOM 994 C C . LEU A 1 132 ? -12.960 1.723 20.046 1.00 97.75 132 LEU A C 1
ATOM 996 O O . LEU A 1 132 ? -12.345 0.679 19.800 1.00 97.75 132 LEU A O 1
ATOM 1000 N N . SER A 1 133 ? -14.156 1.974 19.521 1.00 97.81 133 SER A N 1
ATOM 1001 C CA . SER A 1 133 ? -14.809 1.054 18.598 1.00 97.81 133 SER A CA 1
ATOM 1002 C C . SER A 1 133 ? -14.139 1.067 17.220 1.00 97.81 133 SER A C 1
ATOM 1004 O O . SER A 1 133 ? -13.592 2.072 16.763 1.00 97.81 133 SER A O 1
ATOM 1006 N N . VAL A 1 134 ? -14.256 -0.049 16.492 1.00 97.56 134 VAL A N 1
ATOM 1007 C CA . VAL A 1 134 ? -13.733 -0.178 15.116 1.00 97.56 134 VAL A CA 1
ATOM 1008 C C . VAL A 1 134 ? -14.272 0.928 14.199 1.00 97.56 134 VAL A C 1
ATOM 1010 O O . VAL A 1 134 ? -13.546 1.431 13.344 1.00 97.56 134 VAL A O 1
ATOM 1013 N N . LYS A 1 135 ? -15.533 1.336 14.392 1.00 97.75 135 LYS A N 1
ATOM 1014 C CA . LYS A 1 135 ? -16.188 2.382 13.596 1.00 97.75 135 LYS A CA 1
ATOM 1015 C C . LYS A 1 135 ? -15.602 3.771 13.867 1.00 97.75 135 LYS A C 1
ATOM 1017 O O . LYS A 1 135 ? -15.410 4.539 12.929 1.00 97.75 135 LYS A O 1
ATOM 1022 N N . GLU A 1 136 ? -15.305 4.090 15.125 1.00 97.31 136 GLU A N 1
ATOM 1023 C CA . GLU A 1 136 ? -14.674 5.364 15.497 1.00 97.31 136 GLU A CA 1
ATOM 1024 C C . GLU A 1 136 ? -13.264 5.464 14.922 1.00 97.31 136 GLU A C 1
ATOM 1026 O O . GLU A 1 136 ? -12.941 6.456 14.274 1.00 97.31 136 GLU A O 1
ATOM 1031 N N . VAL A 1 137 ? -12.467 4.401 15.062 1.00 96.75 137 VAL A N 1
ATOM 1032 C CA . VAL A 1 137 ? -11.099 4.349 14.524 1.00 96.75 137 VAL A CA 1
ATOM 1033 C C . VAL A 1 137 ? -11.094 4.415 12.995 1.00 96.75 137 VAL A C 1
ATOM 1035 O O . VAL A 1 137 ? -10.260 5.106 12.413 1.00 96.75 137 VAL A O 1
ATOM 1038 N N . SER A 1 138 ? -12.049 3.746 12.342 1.00 96.75 138 SER A N 1
ATOM 1039 C CA . SER A 1 138 ? -12.248 3.814 10.890 1.00 96.75 138 SER A CA 1
ATOM 1040 C C . SER A 1 138 ? -12.514 5.246 10.418 1.00 96.75 138 SER A C 1
ATOM 1042 O O . SER A 1 138 ? -11.856 5.717 9.489 1.00 96.75 138 SER A O 1
ATOM 1044 N N . LYS A 1 139 ? -13.412 5.968 11.103 1.00 95.62 139 LYS A N 1
ATOM 1045 C CA . LYS A 1 139 ? -13.722 7.373 10.809 1.00 95.62 139 LYS A CA 1
ATOM 1046 C C . LYS A 1 139 ? -12.532 8.299 11.072 1.00 95.62 139 LYS A C 1
ATOM 1048 O O . LYS A 1 139 ? -12.290 9.195 10.273 1.00 95.62 139 LYS A O 1
ATOM 1053 N N . GLU A 1 140 ? -11.821 8.111 12.182 1.00 93.44 140 GLU A N 1
ATOM 1054 C CA . GLU A 1 140 ? -10.709 8.980 12.592 1.00 93.44 140 GLU A CA 1
ATOM 1055 C C . GLU A 1 140 ? -9.503 8.854 11.653 1.00 93.44 140 GLU A C 1
ATOM 1057 O O . GLU A 1 140 ? -8.920 9.860 11.259 1.00 93.44 140 GLU A O 1
ATOM 1062 N N . LEU A 1 141 ? -9.130 7.624 11.288 1.00 93.44 141 LEU A N 1
ATOM 1063 C CA . LEU A 1 141 ? -7.921 7.347 10.505 1.00 93.44 141 LEU A CA 1
ATOM 1064 C C . LEU A 1 141 ? -8.187 7.191 9.000 1.00 93.44 141 LEU A C 1
ATOM 1066 O O . LEU A 1 141 ? -7.238 7.055 8.228 1.00 93.44 141 LEU A O 1
ATOM 1070 N N . GLY A 1 142 ? -9.457 7.195 8.580 1.00 94.56 142 GLY A N 1
ATOM 1071 C CA . GLY A 1 142 ? -9.861 7.032 7.183 1.00 94.56 142 GLY A CA 1
ATOM 1072 C C . GLY A 1 142 ? -9.478 5.668 6.610 1.00 94.56 142 GLY A C 1
ATOM 1073 O O . GLY A 1 142 ? -8.945 5.598 5.505 1.00 94.56 142 GLY A O 1
ATOM 1074 N N . ILE A 1 143 ? -9.691 4.604 7.389 1.00 96.56 143 ILE A N 1
ATOM 1075 C CA . ILE A 1 143 ? -9.381 3.211 7.031 1.00 96.56 143 ILE A CA 1
ATOM 1076 C C . ILE A 1 143 ? -10.683 2.410 7.035 1.00 96.56 143 ILE A C 1
ATOM 1078 O O . ILE A 1 143 ? -11.499 2.571 7.942 1.00 96.56 143 ILE A O 1
ATOM 1082 N N . GLU A 1 144 ? -10.885 1.526 6.063 1.00 97.12 144 GLU A N 1
ATOM 1083 C CA . GLU A 1 144 ? -12.087 0.695 5.978 1.00 97.12 144 GLU A CA 1
ATOM 1084 C C . GLU A 1 144 ? -12.181 -0.279 7.176 1.00 97.12 144 GLU A C 1
ATOM 1086 O O . GLU A 1 144 ? -11.177 -0.767 7.707 1.00 97.12 144 GLU A O 1
ATOM 1091 N N . MET A 1 145 ? -13.401 -0.534 7.664 1.00 97.44 145 MET A N 1
ATOM 1092 C CA . MET A 1 145 ? -13.639 -1.269 8.914 1.00 97.44 145 MET A CA 1
ATOM 1093 C C . MET A 1 145 ? -13.085 -2.701 8.900 1.00 97.44 145 MET A C 1
ATOM 1095 O O . MET A 1 145 ? -12.503 -3.153 9.893 1.00 97.44 145 MET A O 1
ATOM 1099 N N . SER A 1 146 ? -13.247 -3.428 7.794 1.00 97.31 146 SER A N 1
ATOM 1100 C CA . SER A 1 146 ? -12.698 -4.773 7.625 1.00 97.31 146 SER A CA 1
ATOM 1101 C C . SER A 1 146 ? -11.166 -4.758 7.661 1.00 97.31 146 SER A C 1
ATOM 1103 O O . SER A 1 146 ? -10.563 -5.616 8.320 1.00 97.31 146 SER A O 1
ATOM 1105 N N . ARG A 1 147 ? -10.525 -3.735 7.072 1.00 98.19 147 ARG A N 1
ATOM 1106 C CA . ARG A 1 147 ? -9.072 -3.535 7.151 1.00 98.19 147 ARG A CA 1
ATOM 1107 C C . ARG A 1 147 ? -8.617 -3.238 8.575 1.00 98.19 147 ARG A C 1
ATOM 1109 O O . ARG A 1 147 ? -7.642 -3.844 9.019 1.00 98.19 147 ARG A O 1
ATOM 1116 N N . VAL A 1 148 ? -9.319 -2.377 9.314 1.00 98.25 148 VAL A N 1
ATOM 1117 C CA . VAL A 1 148 ? -9.031 -2.117 10.739 1.00 98.25 148 VAL A CA 1
ATOM 1118 C C . VAL A 1 148 ? -9.061 -3.424 11.536 1.00 98.25 148 VAL A C 1
ATOM 1120 O O . VAL A 1 148 ? -8.107 -3.739 12.249 1.00 98.25 148 VAL A O 1
ATOM 1123 N N . GLY A 1 149 ? -10.105 -4.239 11.355 1.00 97.94 149 GLY A N 1
ATOM 1124 C CA . GLY A 1 149 ? -10.210 -5.545 12.007 1.00 97.94 149 GLY A CA 1
ATOM 1125 C C . GLY A 1 149 ? -9.055 -6.490 11.654 1.00 97.94 149 GLY A C 1
ATOM 1126 O O . GLY A 1 149 ? -8.522 -7.173 12.530 1.00 97.94 149 GLY A O 1
ATOM 1127 N N . ALA A 1 150 ? -8.622 -6.512 10.391 1.00 98.50 150 ALA A N 1
ATOM 1128 C CA . ALA A 1 150 ? -7.484 -7.317 9.951 1.00 98.50 150 ALA A CA 1
ATOM 1129 C C . ALA A 1 150 ? -6.153 -6.849 10.566 1.00 98.50 150 ALA A C 1
ATOM 1131 O O . ALA A 1 150 ? -5.372 -7.684 11.028 1.00 98.50 150 ALA A O 1
ATOM 1132 N N . ILE A 1 151 ? -5.911 -5.533 10.619 1.00 98.38 151 ILE A N 1
ATOM 1133 C CA . ILE A 1 151 ? -4.710 -4.943 11.233 1.00 98.38 151 ILE A CA 1
ATOM 1134 C C . ILE A 1 151 ? -4.599 -5.378 12.691 1.00 98.38 151 ILE A C 1
ATOM 1136 O O . ILE A 1 151 ? -3.547 -5.864 13.102 1.00 98.38 151 ILE A O 1
ATOM 1140 N N . VAL A 1 152 ? -5.689 -5.263 13.451 1.00 98.38 152 VAL A N 1
ATOM 1141 C CA . VAL A 1 152 ? -5.728 -5.652 14.865 1.00 98.38 152 VAL A CA 1
ATOM 1142 C C . VAL A 1 152 ? -5.404 -7.134 15.042 1.00 98.38 152 VAL A C 1
A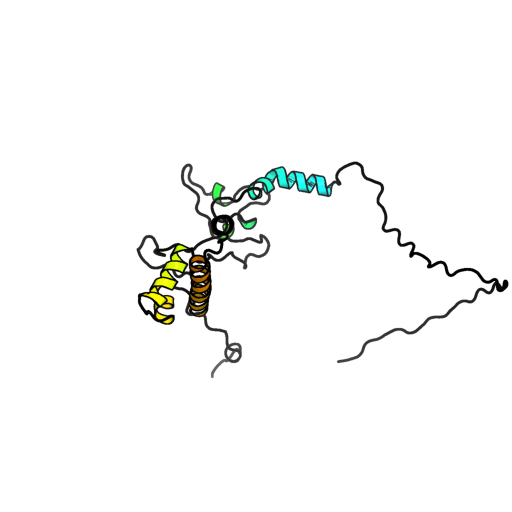TOM 1144 O O . VAL A 1 152 ? -4.542 -7.473 15.849 1.00 98.38 152 VAL A O 1
ATOM 1147 N N . ARG A 1 153 ? -6.030 -8.022 14.254 1.00 98.44 153 ARG A N 1
ATOM 1148 C CA . ARG A 1 153 ? -5.765 -9.472 14.320 1.00 98.44 153 ARG A CA 1
ATOM 1149 C C . ARG A 1 153 ? -4.295 -9.798 14.056 1.00 98.44 153 ARG A C 1
ATOM 1151 O O . ARG A 1 153 ? -3.698 -10.573 14.797 1.00 98.44 153 ARG A O 1
ATOM 1158 N N . LEU A 1 154 ? -3.705 -9.210 13.014 1.00 98.50 154 LEU A N 1
ATOM 1159 C CA . LEU A 1 154 ? -2.301 -9.449 12.667 1.00 98.50 154 LEU A CA 1
ATOM 1160 C C . LEU A 1 154 ? -1.344 -8.856 13.707 1.00 98.50 154 LEU A C 1
ATOM 1162 O O . LEU A 1 154 ? -0.326 -9.475 14.016 1.00 98.50 154 LEU A O 1
ATOM 1166 N N . LYS A 1 155 ? -1.682 -7.702 14.292 1.00 98.12 155 LYS A N 1
ATOM 1167 C CA . LYS A 1 155 ? -0.896 -7.097 15.369 1.00 98.12 155 LYS A CA 1
ATOM 1168 C C . LYS A 1 155 ? -0.924 -7.921 16.648 1.00 98.12 155 LYS A C 1
ATOM 1170 O O . LYS A 1 155 ? 0.129 -8.108 17.247 1.00 98.12 155 LYS A O 1
ATOM 1175 N N . GLU A 1 156 ? -2.062 -8.496 17.024 1.00 98.06 156 GLU A N 1
ATOM 1176 C CA . GLU A 1 156 ? -2.131 -9.428 18.158 1.00 98.06 156 GLU A CA 1
ATOM 1177 C C . GLU A 1 156 ? -1.220 -10.646 17.963 1.00 98.06 156 GLU A C 1
ATOM 1179 O O . GLU A 1 156 ? -0.474 -11.024 18.869 1.00 98.06 156 GLU A O 1
ATOM 1184 N N . VAL A 1 157 ? -1.208 -11.227 16.757 1.00 98.25 157 VAL A N 1
ATOM 1185 C CA . VAL A 1 157 ? -0.290 -12.328 16.419 1.00 98.25 157 VAL A CA 1
ATOM 1186 C C . VAL A 1 157 ? 1.168 -11.878 16.537 1.00 98.25 157 VAL A C 1
ATOM 1188 O O . VAL A 1 157 ? 1.977 -12.587 17.137 1.00 98.25 157 VAL A O 1
ATOM 1191 N N . GLU A 1 158 ? 1.504 -10.690 16.030 1.00 97.81 158 GLU A N 1
ATOM 1192 C CA . GLU A 1 158 ? 2.848 -10.117 16.147 1.00 97.81 158 GLU A CA 1
ATOM 1193 C C . GLU A 1 158 ? 3.266 -9.945 17.619 1.00 97.81 158 GLU A C 1
ATOM 1195 O O . GLU A 1 158 ? 4.339 -10.408 18.012 1.00 97.81 158 GLU A O 1
ATOM 1200 N N . LYS A 1 159 ? 2.410 -9.353 18.464 1.00 97.75 159 LYS A N 1
ATOM 1201 C CA . LYS A 1 159 ? 2.667 -9.183 19.907 1.00 97.75 159 LYS A CA 1
ATOM 1202 C C . LYS A 1 159 ? 2.802 -10.526 20.622 1.00 97.75 159 LYS A C 1
ATOM 1204 O O . LYS A 1 159 ? 3.661 -10.678 21.491 1.00 97.75 159 LYS A O 1
ATOM 1209 N N . ALA A 1 160 ? 1.994 -11.519 20.255 1.00 98.06 160 ALA A N 1
ATOM 1210 C CA . ALA A 1 160 ? 2.101 -12.866 20.803 1.00 98.06 160 ALA A CA 1
ATOM 1211 C C . ALA A 1 160 ? 3.438 -13.526 20.442 1.00 98.06 160 ALA A C 1
ATOM 1213 O O . ALA A 1 160 ? 4.064 -14.143 21.303 1.00 98.06 160 ALA A O 1
ATOM 1214 N N . TRP A 1 161 ? 3.911 -13.363 19.206 1.00 98.31 161 TRP A N 1
ATOM 1215 C CA . TRP A 1 161 ? 5.221 -13.859 18.781 1.00 98.31 161 TRP A CA 1
ATOM 1216 C C . TRP A 1 161 ? 6.365 -13.154 19.506 1.00 98.31 161 TRP A C 1
ATOM 1218 O O . TRP A 1 161 ? 7.289 -13.830 19.953 1.00 98.31 161 TRP A O 1
ATOM 1228 N N . GLN A 1 162 ? 6.272 -11.836 19.703 1.00 97.25 162 GLN A N 1
ATOM 1229 C CA . GLN A 1 162 ? 7.239 -11.076 20.505 1.00 97.25 162 GLN A CA 1
ATOM 1230 C C . GLN A 1 162 ? 7.292 -11.587 21.949 1.00 97.25 162 GLN A C 1
ATOM 1232 O O . GLN A 1 162 ? 8.377 -11.840 22.466 1.00 97.25 162 GLN A O 1
ATOM 1237 N N . ARG A 1 163 ? 6.133 -11.821 22.579 1.00 97.94 163 ARG A N 1
ATOM 1238 C CA . ARG A 1 163 ? 6.039 -12.376 23.941 1.00 97.94 163 ARG A CA 1
ATOM 1239 C C . ARG A 1 163 ? 6.639 -13.779 24.044 1.00 97.94 163 ARG A C 1
ATOM 1241 O O . ARG A 1 163 ? 7.243 -14.114 25.052 1.00 97.94 163 ARG A O 1
ATOM 1248 N N . GLN A 1 164 ? 6.478 -14.588 22.998 1.00 98.19 164 GLN A N 1
ATOM 1249 C CA . GLN A 1 164 ? 7.073 -15.925 22.888 1.00 98.19 164 GLN A CA 1
ATOM 1250 C C . GLN A 1 164 ? 8.569 -15.894 22.533 1.00 98.19 164 GLN A C 1
ATOM 1252 O O . GLN A 1 164 ? 9.184 -16.952 22.446 1.00 98.19 164 GLN A O 1
ATOM 1257 N N . GLY A 1 165 ? 9.153 -14.719 22.271 1.00 97.81 165 GLY A N 1
ATOM 1258 C CA . GLY A 1 165 ? 10.542 -14.591 21.831 1.00 97.81 165 GLY A CA 1
ATOM 1259 C C . GLY A 1 165 ? 10.806 -15.146 20.427 1.00 97.81 165 GLY A C 1
ATOM 1260 O O . GLY A 1 165 ? 11.948 -15.458 20.096 1.00 97.81 165 GLY A O 1
ATOM 1261 N N . LYS A 1 166 ? 9.772 -15.294 19.587 1.00 98.12 166 LYS A N 1
ATOM 1262 C CA . LYS A 1 166 ? 9.942 -15.773 18.210 1.00 98.12 166 LYS A CA 1
ATOM 1263 C C . LYS A 1 166 ? 10.645 -14.711 17.358 1.00 98.12 166 LYS A C 1
ATOM 1265 O O . LYS A 1 166 ? 10.269 -13.536 17.420 1.00 98.12 166 LYS A O 1
ATOM 1270 N N . PRO A 1 167 ? 11.626 -15.099 16.525 1.00 97.06 167 PRO A N 1
ATOM 1271 C CA . PRO A 1 167 ? 12.308 -14.155 15.654 1.00 97.06 167 PRO A CA 1
ATOM 1272 C C . PRO A 1 167 ? 11.339 -13.604 14.602 1.00 97.06 167 PRO A C 1
ATOM 1274 O O . PRO A 1 167 ? 10.700 -14.355 13.866 1.00 97.06 167 PRO A O 1
ATOM 1277 N N . LEU A 1 168 ? 11.244 -12.276 14.525 1.00 97.25 168 LEU A N 1
ATOM 1278 C CA . LEU A 1 168 ? 10.474 -11.577 13.498 1.00 97.25 168 LEU A CA 1
ATOM 1279 C C . LEU A 1 168 ? 11.359 -11.261 12.290 1.00 97.25 168 LEU A C 1
ATOM 1281 O O . LEU A 1 168 ? 12.510 -10.851 12.443 1.00 97.25 168 LEU A O 1
ATOM 1285 N N . ALA A 1 169 ? 10.799 -11.358 11.085 1.00 97.38 169 ALA A N 1
ATOM 1286 C CA . ALA A 1 169 ? 11.491 -11.063 9.829 1.00 97.38 169 ALA A CA 1
ATOM 1287 C C . ALA A 1 169 ? 11.630 -9.546 9.557 1.00 97.38 169 ALA A C 1
ATOM 1289 O O . ALA A 1 169 ? 11.242 -9.055 8.498 1.00 97.38 169 ALA A O 1
ATOM 1290 N N . LYS A 1 170 ? 12.191 -8.791 10.513 1.00 95.75 170 LYS A N 1
ATOM 1291 C CA . LYS A 1 170 ? 12.314 -7.321 10.450 1.00 95.75 170 LYS A CA 1
ATOM 1292 C C . LYS A 1 170 ? 13.138 -6.797 9.263 1.00 95.75 170 LYS A C 1
ATOM 1294 O O . LYS A 1 170 ? 12.718 -5.812 8.660 1.00 95.75 170 LYS A O 1
ATOM 1299 N N . PRO A 1 171 ? 14.283 -7.407 8.883 1.00 97.06 171 PRO A N 1
ATOM 1300 C CA . PRO A 1 171 ? 15.047 -6.928 7.729 1.00 97.06 171 PRO A CA 1
ATOM 1301 C C . PRO A 1 171 ? 14.241 -7.031 6.432 1.00 97.06 171 PRO A C 1
ATOM 1303 O O . PRO A 1 171 ? 14.223 -6.100 5.631 1.00 97.06 171 PRO A O 1
ATOM 1306 N N . TYR A 1 172 ? 13.514 -8.139 6.273 1.00 97.06 172 TYR A N 1
ATOM 1307 C CA . TYR A 1 172 ? 12.639 -8.364 5.131 1.00 97.06 172 TYR A CA 1
ATOM 1308 C C . TYR A 1 172 ? 11.474 -7.372 5.113 1.00 97.06 172 TYR A C 1
ATOM 1310 O O . TYR A 1 172 ? 11.258 -6.705 4.105 1.00 97.06 172 TYR A O 1
ATOM 1318 N N . SER A 1 173 ? 10.750 -7.220 6.229 1.00 95.81 173 SER A N 1
ATOM 1319 C CA . SER A 1 173 ? 9.611 -6.299 6.285 1.00 95.81 173 SER A CA 1
ATOM 1320 C C . SER A 1 173 ? 10.037 -4.859 6.007 1.00 95.81 173 SER A C 1
ATOM 1322 O O . SER A 1 173 ? 9.379 -4.181 5.223 1.00 95.81 173 SER A O 1
ATOM 1324 N N . LYS A 1 174 ? 11.169 -4.412 6.563 1.00 95.06 174 LYS A N 1
ATOM 1325 C CA . LYS A 1 174 ? 11.733 -3.083 6.297 1.00 95.06 174 LYS A CA 1
ATOM 1326 C C . LYS A 1 174 ? 12.042 -2.886 4.810 1.00 95.06 174 LYS A C 1
ATOM 1328 O O . LYS A 1 174 ? 11.658 -1.867 4.246 1.00 95.06 174 LYS A O 1
ATOM 1333 N N . ALA A 1 175 ? 12.683 -3.864 4.169 1.00 95.12 175 ALA A N 1
ATOM 1334 C CA . ALA A 1 175 ? 13.000 -3.793 2.745 1.00 95.12 175 ALA A CA 1
ATOM 1335 C C . ALA A 1 175 ? 11.736 -3.703 1.875 1.00 95.12 175 ALA A C 1
ATOM 1337 O O . ALA A 1 175 ? 11.659 -2.844 1.002 1.00 95.12 175 ALA A O 1
ATOM 1338 N N . ILE A 1 176 ? 10.719 -4.532 2.143 1.00 95.25 176 ILE A N 1
ATOM 1339 C CA . ILE A 1 176 ? 9.447 -4.494 1.404 1.00 95.25 176 ILE A CA 1
ATOM 1340 C C . ILE A 1 176 ? 8.734 -3.154 1.589 1.00 95.25 176 ILE A C 1
ATOM 1342 O O . ILE A 1 176 ? 8.290 -2.560 0.611 1.00 95.25 176 ILE A O 1
ATOM 1346 N N . MET A 1 177 ? 8.633 -2.661 2.825 1.00 95.31 177 MET A N 1
ATOM 1347 C CA . MET A 1 177 ? 7.942 -1.399 3.102 1.00 95.31 177 MET A CA 1
ATOM 1348 C C . MET A 1 177 ? 8.627 -0.216 2.402 1.00 95.31 177 MET A C 1
ATOM 1350 O O . MET A 1 177 ? 7.935 0.671 1.914 1.00 95.31 177 MET A O 1
ATOM 1354 N N . ASN A 1 178 ? 9.955 -0.229 2.262 1.00 93.88 178 ASN A N 1
ATOM 1355 C CA . ASN A 1 178 ? 10.690 0.810 1.532 1.00 93.88 178 ASN A CA 1
ATOM 1356 C C . ASN A 1 178 ? 10.411 0.827 0.017 1.00 93.88 178 ASN A C 1
ATOM 1358 O O . ASN A 1 178 ? 10.615 1.861 -0.612 1.00 93.88 178 ASN A O 1
ATOM 1362 N N . MET A 1 179 ? 9.947 -0.287 -0.558 1.00 93.44 179 MET A N 1
ATOM 1363 C CA . MET A 1 179 ? 9.624 -0.401 -1.988 1.00 93.44 179 MET A CA 1
ATOM 1364 C C . MET A 1 179 ? 8.162 -0.066 -2.315 1.00 93.44 179 MET A C 1
ATOM 1366 O O . MET A 1 179 ? 7.794 0.024 -3.487 1.00 93.44 179 MET A O 1
ATOM 1370 N N . LEU A 1 180 ? 7.307 0.062 -1.298 1.00 93.69 180 LEU A N 1
ATOM 1371 C CA . LEU A 1 180 ? 5.871 0.275 -1.458 1.00 93.69 180 LEU A CA 1
ATOM 1372 C C . LEU A 1 180 ? 5.486 1.711 -1.093 1.00 93.69 180 LEU A C 1
ATOM 1374 O O . LEU A 1 180 ? 6.092 2.304 -0.198 1.00 93.69 180 LEU A O 1
ATOM 1378 N N . PRO A 1 181 ? 4.440 2.270 -1.728 1.00 94.12 181 PRO A N 1
ATOM 1379 C CA . PRO A 1 181 ? 3.885 3.530 -1.269 1.00 94.12 181 PRO A CA 1
ATOM 1380 C C . PRO A 1 181 ? 3.255 3.310 0.104 1.00 94.12 181 PRO A C 1
ATOM 1382 O O . PRO A 1 181 ? 2.610 2.288 0.333 1.00 94.12 181 PRO A O 1
ATOM 1385 N N . GLN A 1 182 ? 3.437 4.250 1.026 1.00 94.00 182 GLN A N 1
ATOM 1386 C CA . GLN A 1 182 ? 2.930 4.121 2.389 1.00 94.00 182 GLN A CA 1
ATOM 1387 C C . GLN A 1 182 ? 2.054 5.301 2.772 1.00 94.00 182 GLN A C 1
ATOM 1389 O O . GLN A 1 182 ? 2.296 6.433 2.366 1.00 94.00 182 GLN A O 1
ATOM 1394 N N . THR A 1 183 ? 1.085 5.027 3.634 1.00 94.75 183 THR A N 1
ATOM 1395 C CA . THR A 1 183 ? 0.342 6.049 4.362 1.00 94.75 183 THR A CA 1
ATOM 1396 C C . THR A 1 183 ? 1.000 6.254 5.731 1.00 94.75 183 THR A C 1
ATOM 1398 O O . THR A 1 183 ? 0.962 5.333 6.563 1.00 94.75 183 THR A O 1
ATOM 1401 N N . PRO A 1 184 ? 1.660 7.405 5.964 1.00 93.19 184 PRO A N 1
ATOM 1402 C CA . PRO A 1 184 ? 2.392 7.672 7.199 1.00 93.19 184 PRO A CA 1
ATOM 1403 C C . PRO A 1 184 ? 1.446 7.926 8.382 1.00 93.19 184 PRO A C 1
ATOM 1405 O O . PRO A 1 184 ? 0.237 8.069 8.216 1.00 93.19 184 PRO A O 1
ATOM 1408 N N . TYR A 1 185 ? 2.006 7.981 9.590 1.00 92.69 185 TYR A N 1
ATOM 1409 C CA . TYR A 1 185 ? 1.315 8.439 10.796 1.00 92.69 185 TYR A CA 1
ATOM 1410 C C . TYR A 1 185 ? 2.176 9.511 11.493 1.00 92.69 185 TYR A C 1
ATOM 1412 O O . TYR A 1 185 ? 3.348 9.226 11.748 1.00 92.69 185 TYR A O 1
ATOM 1420 N N . PRO A 1 186 ? 1.646 10.710 11.813 1.00 88.19 186 PRO A N 1
ATOM 1421 C CA . PRO A 1 186 ? 0.277 11.164 11.563 1.00 88.19 186 PRO A CA 1
ATOM 1422 C C . PRO A 1 186 ? -0.018 11.299 10.064 1.00 88.19 186 PRO A C 1
ATOM 1424 O O . PRO A 1 186 ? 0.828 11.718 9.279 1.00 88.19 186 PRO A O 1
ATOM 1427 N N . ASN A 1 187 ? -1.229 10.914 9.669 1.00 84.81 187 ASN A N 1
ATOM 1428 C CA . ASN A 1 187 ? -1.675 10.977 8.281 1.00 84.81 187 ASN A CA 1
ATOM 1429 C C . ASN A 1 187 ? -2.328 12.333 7.997 1.00 84.81 187 ASN A C 1
ATOM 1431 O O . ASN A 1 187 ? -3.511 12.415 7.679 1.00 84.81 187 ASN A O 1
ATOM 1435 N N . THR A 1 188 ? -1.587 13.410 8.233 1.00 84.81 188 THR A N 1
ATOM 1436 C CA . THR A 1 188 ? -2.082 14.778 8.074 1.00 84.81 188 THR A CA 1
ATOM 1437 C C . THR A 1 188 ? -1.375 15.447 6.914 1.00 84.81 188 THR A C 1
ATOM 1439 O O . THR A 1 188 ? -0.152 15.374 6.796 1.00 84.81 188 THR A O 1
ATOM 1442 N N . ASN A 1 189 ? -2.141 16.121 6.066 1.00 83.88 189 ASN A N 1
ATOM 1443 C CA . ASN A 1 189 ? -1.586 16.965 5.019 1.00 83.88 189 ASN A CA 1
ATOM 1444 C C . ASN A 1 189 ? -1.003 18.269 5.612 1.00 83.88 189 ASN A C 1
ATOM 1446 O O . ASN A 1 189 ? -1.123 18.543 6.807 1.00 83.88 189 ASN A O 1
ATOM 1450 N N . TRP A 1 190 ? -0.409 19.107 4.757 1.00 77.94 190 TRP A N 1
ATOM 1451 C CA . TRP A 1 190 ? 0.153 20.406 5.158 1.00 77.94 190 TRP A CA 1
ATOM 1452 C C . TRP A 1 190 ? -0.866 21.341 5.838 1.00 77.94 190 TRP A C 1
ATOM 1454 O O . TRP A 1 190 ? -0.496 22.142 6.688 1.00 77.94 190 TRP A O 1
ATOM 1464 N N . SER A 1 191 ? -2.159 21.223 5.509 1.00 83.56 191 SER A N 1
ATOM 1465 C CA . SER A 1 191 ? -3.230 22.007 6.139 1.00 83.56 191 SER A CA 1
ATOM 1466 C C . SER A 1 191 ? -3.732 21.412 7.463 1.00 83.56 191 SER A C 1
ATOM 1468 O O . SER A 1 191 ? -4.725 21.894 8.001 1.00 83.56 191 SER A O 1
ATOM 1470 N N . GLY A 1 192 ? -3.108 20.341 7.964 1.00 80.81 192 GLY A N 1
ATOM 1471 C CA . GLY A 1 192 ? -3.507 19.636 9.186 1.00 80.81 192 GLY A CA 1
ATOM 1472 C C . GLY A 1 192 ? -4.745 18.743 9.042 1.00 80.81 192 GLY A C 1
ATOM 1473 O O . GLY A 1 192 ? -5.186 18.151 10.023 1.00 80.81 192 GLY A O 1
ATOM 1474 N N . ALA A 1 193 ? -5.308 18.614 7.839 1.00 83.00 193 ALA A N 1
ATOM 1475 C CA . ALA A 1 193 ? -6.433 17.727 7.574 1.00 83.00 193 ALA A CA 1
ATOM 1476 C C . ALA A 1 193 ? -5.947 16.281 7.431 1.00 83.00 193 ALA A C 1
ATOM 1478 O O . ALA A 1 193 ? -4.920 16.017 6.800 1.00 83.00 193 ALA A O 1
ATOM 1479 N N . VAL A 1 194 ? -6.702 15.338 7.997 1.00 81.50 194 VAL A N 1
ATOM 1480 C CA . VAL A 1 194 ? -6.403 13.909 7.863 1.00 81.50 194 VAL A CA 1
ATOM 1481 C C . VAL A 1 194 ? -6.613 13.497 6.410 1.00 81.50 194 VAL A C 1
ATOM 1483 O O . VAL A 1 194 ? -7.705 13.666 5.866 1.00 81.50 194 VAL A O 1
ATOM 1486 N N . GLN A 1 195 ? -5.578 12.955 5.773 1.00 89.06 195 GLN A N 1
ATOM 1487 C CA . GLN A 1 195 ? -5.738 12.342 4.463 1.00 89.06 195 GLN A CA 1
ATOM 1488 C C . GLN A 1 195 ? -6.345 10.946 4.662 1.00 89.06 195 GLN A C 1
ATOM 1490 O O . GLN A 1 195 ? -5.791 10.167 5.424 1.00 89.06 195 GLN A O 1
ATOM 1495 N N . PRO A 1 196 ? -7.469 10.570 4.040 1.00 93.00 196 PRO A N 1
ATOM 1496 C CA . PRO A 1 196 ? -7.974 9.205 4.178 1.00 93.00 196 PRO A CA 1
ATOM 1497 C C . PRO A 1 196 ? -7.020 8.202 3.506 1.0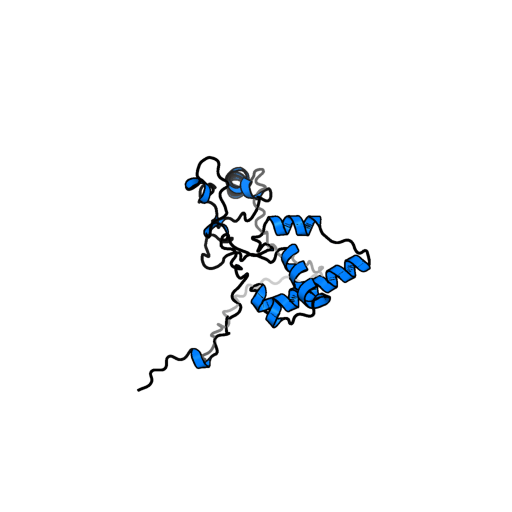0 93.00 196 PRO A C 1
ATOM 1499 O O . PRO A 1 196 ? -6.458 8.490 2.450 1.00 93.00 196 PRO A O 1
ATOM 1502 N N . HIS A 1 197 ? -6.830 7.028 4.115 1.00 95.00 197 HIS A N 1
ATOM 1503 C CA . HIS A 1 197 ? -6.047 5.935 3.524 1.00 95.00 197 HIS A CA 1
ATOM 1504 C C . HIS A 1 197 ? -6.771 5.321 2.320 1.00 95.00 197 HIS A C 1
ATOM 1506 O O . HIS A 1 197 ? -6.148 4.995 1.313 1.00 95.00 197 HIS A O 1
ATOM 1512 N N . GLU A 1 198 ? -8.090 5.171 2.434 1.00 94.75 198 GLU A N 1
ATOM 1513 C CA . GLU A 1 198 ? -8.975 4.628 1.406 1.00 94.75 198 GLU A CA 1
ATOM 1514 C C . GLU A 1 198 ? -10.387 5.223 1.537 1.00 94.75 198 GLU A C 1
ATOM 1516 O O . GLU A 1 198 ? -10.691 5.932 2.502 1.00 94.75 198 GLU A O 1
ATOM 1521 N N . SER A 1 199 ? -11.266 4.944 0.571 1.00 95.38 199 SER A N 1
ATOM 1522 C CA . SER A 1 199 ? -12.674 5.327 0.686 1.00 95.38 199 SER A CA 1
ATOM 1523 C C . SER A 1 199 ? -13.384 4.423 1.692 1.00 95.38 199 SER A C 1
ATOM 1525 O O . SER A 1 199 ? -13.462 3.210 1.518 1.00 95.38 199 SER A O 1
ATOM 1527 N N . ILE A 1 200 ? -13.918 5.021 2.756 1.00 95.31 200 ILE A N 1
ATOM 1528 C CA . ILE A 1 200 ? -14.655 4.300 3.807 1.00 95.31 200 ILE A CA 1
ATOM 1529 C C . ILE A 1 200 ? -16.164 4.217 3.539 1.00 95.31 200 ILE A C 1
ATOM 1531 O O . ILE A 1 200 ? -16.880 3.550 4.280 1.00 95.31 200 ILE A O 1
ATOM 1535 N N . ASN A 1 201 ? -16.651 4.913 2.507 1.00 95.62 201 ASN A N 1
ATOM 1536 C CA . ASN A 1 201 ? -18.077 5.038 2.190 1.00 95.62 201 ASN A CA 1
ATOM 1537 C C . ASN A 1 201 ? -18.461 4.301 0.899 1.00 95.62 201 ASN A C 1
ATOM 1539 O O . ASN A 1 201 ? -19.551 4.521 0.370 1.00 95.62 201 ASN A O 1
ATOM 1543 N N . ASP A 1 202 ? -17.576 3.452 0.377 1.00 94.00 202 ASP A N 1
ATOM 1544 C CA . ASP A 1 202 ? -17.862 2.677 -0.823 1.00 94.00 202 ASP A CA 1
ATOM 1545 C C . ASP A 1 202 ? -18.927 1.622 -0.520 1.00 94.00 202 ASP A C 1
ATOM 1547 O O . ASP A 1 202 ? -18.783 0.788 0.376 1.00 94.00 202 ASP A O 1
ATOM 1551 N N . LEU A 1 203 ? -20.017 1.665 -1.285 1.00 93.81 203 LEU A N 1
ATOM 1552 C CA . LEU A 1 203 ? -21.109 0.709 -1.180 1.00 93.81 203 LEU A CA 1
ATOM 1553 C C . LEU A 1 203 ? -21.041 -0.285 -2.342 1.00 93.81 203 LEU A C 1
ATOM 1555 O O . LEU A 1 203 ? -20.813 0.121 -3.486 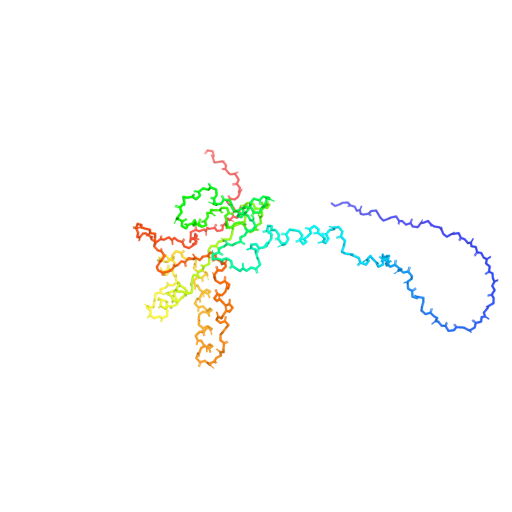1.00 93.81 203 LEU A O 1
ATOM 1559 N N . PRO A 1 204 ? -21.276 -1.585 -2.091 1.00 94.44 204 PRO A N 1
ATOM 1560 C CA . PRO A 1 204 ? -21.393 -2.549 -3.170 1.00 94.44 204 PRO A CA 1
ATOM 1561 C C . PRO A 1 204 ? -22.595 -2.194 -4.050 1.00 94.44 204 PRO A C 1
ATOM 1563 O O . PRO A 1 204 ? -23.692 -1.923 -3.557 1.00 94.44 204 PRO A O 1
ATOM 1566 N N . VAL A 1 205 ? -22.395 -2.223 -5.369 1.00 96.44 205 VAL A N 1
ATOM 1567 C CA . VAL A 1 205 ? -23.476 -1.979 -6.330 1.00 96.44 205 VAL A CA 1
ATOM 1568 C C . VAL A 1 205 ? -24.448 -3.154 -6.283 1.00 96.44 205 VAL A C 1
ATOM 1570 O O . VAL A 1 205 ? -24.116 -4.270 -6.687 1.00 96.44 205 VAL A O 1
ATOM 1573 N N . HIS A 1 206 ? -25.659 -2.906 -5.790 1.00 97.31 206 HIS A N 1
ATOM 1574 C CA . HIS A 1 206 ? -26.707 -3.915 -5.724 1.00 97.31 206 HIS A CA 1
ATOM 1575 C C . HIS A 1 206 ? -27.314 -4.166 -7.115 1.00 97.31 206 HIS A C 1
ATOM 1577 O O . HIS A 1 206 ? -27.495 -3.240 -7.900 1.00 97.31 206 HIS A O 1
ATOM 1583 N N . ALA A 1 207 ? -27.691 -5.409 -7.432 1.00 97.06 207 ALA A N 1
ATOM 1584 C CA . ALA A 1 207 ? -28.215 -5.758 -8.759 1.00 97.06 207 ALA A CA 1
ATOM 1585 C C . ALA A 1 207 ? -29.462 -4.939 -9.156 1.00 97.06 207 ALA A C 1
ATOM 1587 O O . ALA A 1 207 ? -29.609 -4.549 -10.312 1.00 97.06 207 ALA A O 1
ATOM 1588 N N . ALA A 1 208 ? -30.327 -4.607 -8.190 1.00 96.25 208 ALA A N 1
ATOM 1589 C CA . ALA A 1 208 ? -31.516 -3.787 -8.441 1.00 96.25 208 ALA A CA 1
ATOM 1590 C C . ALA A 1 208 ? -31.192 -2.358 -8.922 1.00 96.25 208 ALA A C 1
ATOM 1592 O O . ALA A 1 208 ? -32.009 -1.757 -9.608 1.00 96.25 208 ALA A O 1
ATOM 1593 N N . THR A 1 209 ? -30.009 -1.816 -8.603 1.00 96.19 209 THR A N 1
ATOM 1594 C CA . THR A 1 209 ? -29.609 -0.457 -9.010 1.00 96.19 209 THR A CA 1
ATOM 1595 C C . THR A 1 209 ? -28.913 -0.422 -10.371 1.00 96.19 209 THR A C 1
ATOM 1597 O O . THR A 1 209 ? -28.495 0.642 -10.810 1.00 96.19 209 THR A O 1
ATOM 1600 N N . GLN A 1 210 ? -28.737 -1.572 -11.030 1.00 96.06 210 GLN A N 1
ATOM 1601 C CA . GLN A 1 210 ? -28.101 -1.654 -12.351 1.00 96.06 210 GLN A CA 1
ATOM 1602 C C . GLN A 1 210 ? -29.102 -1.465 -13.497 1.00 96.06 210 GLN A C 1
ATOM 1604 O O . GLN A 1 210 ? -28.699 -1.264 -14.641 1.00 96.06 210 GLN A O 1
ATOM 1609 N N . GLN A 1 211 ? -30.403 -1.550 -13.206 1.00 95.81 211 GLN A N 1
ATOM 1610 C CA . GLN A 1 211 ? -31.449 -1.331 -14.195 1.00 95.81 211 GLN A CA 1
ATOM 1611 C C . GLN A 1 211 ? -31.582 0.160 -14.509 1.00 95.81 211 GLN A C 1
ATOM 1613 O O . GLN A 1 211 ? -31.619 0.999 -13.611 1.00 95.81 211 GLN A O 1
ATOM 1618 N N . GLN A 1 212 ? -31.705 0.486 -15.794 1.00 96.56 212 GLN A N 1
ATOM 1619 C CA . GLN A 1 212 ? -32.023 1.835 -16.239 1.00 96.56 212 GLN A CA 1
ATOM 1620 C C . GLN A 1 212 ? -33.541 2.041 -16.157 1.00 96.56 212 GLN A C 1
ATOM 1622 O O . GLN A 1 212 ? -34.285 1.504 -16.975 1.00 96.56 212 GLN A O 1
ATOM 1627 N N . ILE A 1 213 ? -34.000 2.787 -15.151 1.00 95.00 213 ILE A N 1
ATOM 1628 C CA . ILE A 1 213 ? -35.425 3.044 -14.903 1.00 95.00 213 ILE A CA 1
ATOM 1629 C C . ILE A 1 213 ? -35.729 4.511 -15.208 1.00 95.00 213 ILE A C 1
ATOM 1631 O O . ILE A 1 213 ? -35.063 5.406 -14.690 1.00 95.00 213 ILE A O 1
ATOM 1635 N N . PHE A 1 214 ? -36.762 4.749 -16.014 1.00 95.88 214 PHE A N 1
ATOM 1636 C CA . PHE A 1 214 ? -37.318 6.077 -16.266 1.00 95.88 214 PHE A CA 1
ATOM 1637 C C . PHE A 1 214 ? -38.740 6.121 -15.705 1.00 95.88 214 PHE A C 1
ATOM 1639 O O . PHE A 1 214 ? -39.608 5.384 -16.172 1.00 95.88 214 PHE A O 1
ATOM 1646 N N . TYR A 1 215 ? -38.953 6.933 -14.669 1.00 93.00 215 TYR A N 1
ATOM 1647 C CA . TYR A 1 215 ? -40.260 7.100 -14.033 1.00 93.00 215 TYR A CA 1
ATOM 1648 C C . TYR A 1 215 ? -41.076 8.177 -14.780 1.00 93.00 215 TYR A C 1
ATOM 1650 O O . TYR A 1 215 ? -40.486 9.209 -15.113 1.00 93.00 215 TYR A O 1
ATOM 1658 N N . PRO A 1 216 ? -42.367 7.931 -15.086 1.00 88.19 216 PRO A N 1
ATOM 1659 C CA . PRO A 1 216 ? -43.220 8.851 -15.843 1.00 88.19 216 PRO A CA 1
ATOM 1660 C C . PRO A 1 216 ? -43.640 10.099 -15.056 1.00 88.19 216 PRO A C 1
ATOM 1662 O O . PRO A 1 216 ? -43.782 10.014 -13.814 1.00 88.19 216 PRO A O 1
#

Sequence (216 aa):
MPPSLVPKNCSSILSSSQSSCRTGSIRVAQPLRSFSVSTKNQGNSLLRRKLYSWLHGPGAAFKEPAEGVNYLGAYDAKGNLKRAASATPGEPTAPSGSDFKPFPKNDNFISQPVTSEALREAVWERIMKNGLSVKEVSKELGIEMSRVGAIVRLKEVEKAWQRQGKPLAKPYSKAIMNMLPQTPYPNTNWSGAVQPHESINDLPVHAATQQQIFYP